Protein AF-A0A6J2KPA1-F1 (afdb_monomer_lite)

InterPro domains:
  IPR056259 Caspase-8, N-terminal domain [PF23725] (25-124)
  IPR056260 Caspase-8, second domain [PF23724] (131-192)

Secondary structure (DSSP, 8-state):
----PPPP---HHHHHHHHHHH-TTSSHHHHHHHHHHHTTSHHHHHHHHHHH-S-HHHHHHHHHHHHH-SSS---S-HHHHHHHHHTTSTTHHHHHHHHHHHTT-HHHHHHTT--HHHHHHHH--S-TTS-SSS-HHHHHHHHHHHT--HHHHHHHHHHHHTTT---TT---HHHHHHHHHHTTSS-----SS----------S-SHHHHHHHHTTSTT-HHHHHHHHHHHHHHHHHHHHHHT----------------------------------TTTTS---

Organism: Bombyx mandarina (NCBI:txid7092)

Radius of gyration: 23.28 Å; chains: 1; bounding box: 60×70×65 Å

Sequence (285 aa):
MQSSSPGPVIDLRADVNRLVLHSNLINLEVIIDIEHELRKESSDLISLMFLLYDDPDIALVKLTAYQQSSNAYHEHSLLQDWLLKAKCKLTWKHELVEGLLICKMNNLVRKMGFDLNSLKSYYQTDNCIMSIHINPVKKLLYRICEEMNATNFSKFKRSLLAYGLDFTKQDICEIILLELISKEFIKTNFSNKCLSVANTSTKKMAVRDFVKTIENLEGLQILTMELKALETEVNKHFEKASNSPEDAPISEETHKEDDKFDNAEIFEDSLNFENLTLEDFHASC

pLDDT: mean 72.67, std 23.68, range [26.55, 96.56]

Structure (mmCIF, N/CA/C/O backbone):
data_AF-A0A6J2KPA1-F1
#
_entry.id   AF-A0A6J2KPA1-F1
#
loop_
_atom_site.group_PDB
_atom_site.id
_atom_site.type_symbol
_atom_site.label_atom_id
_atom_site.label_alt_id
_atom_site.label_comp_id
_atom_site.label_asym_id
_atom_site.label_entity_id
_atom_site.label_seq_id
_atom_site.pdbx_PDB_ins_code
_atom_site.Cartn_x
_atom_site.Cartn_y
_atom_site.Cartn_z
_atom_site.occupancy
_atom_site.B_iso_or_equiv
_atom_site.auth_seq_id
_atom_site.auth_comp_id
_atom_site.auth_asym_id
_atom_site.auth_atom_id
_atom_site.pdbx_PDB_model_num
ATOM 1 N N . MET A 1 1 ? 30.605 36.179 -34.707 1.00 40.19 1 MET A N 1
ATOM 2 C CA . MET A 1 1 ? 29.480 35.652 -33.907 1.00 40.19 1 MET A CA 1
ATOM 3 C C . MET A 1 1 ? 29.348 34.178 -34.236 1.00 40.19 1 MET A C 1
ATOM 5 O O . MET A 1 1 ? 29.060 33.872 -35.382 1.00 40.19 1 MET A O 1
ATOM 9 N N . GLN A 1 2 ? 29.647 33.281 -33.296 1.00 36.97 2 GLN A N 1
ATOM 10 C CA . GLN A 1 2 ? 29.362 31.854 -33.463 1.00 36.97 2 GLN A CA 1
ATOM 11 C C . GLN A 1 2 ? 27.986 31.585 -32.858 1.00 36.97 2 GLN A C 1
ATOM 13 O O . GLN A 1 2 ? 27.742 31.936 -31.706 1.00 36.97 2 GLN A O 1
ATOM 18 N N . SER A 1 3 ? 27.080 31.023 -33.652 1.00 41.44 3 SER A N 1
ATOM 19 C CA . SER A 1 3 ? 25.761 30.598 -33.197 1.00 41.44 3 SER A CA 1
ATOM 20 C C . SER A 1 3 ? 25.897 29.282 -32.439 1.00 41.44 3 SER A C 1
ATOM 22 O O . SER A 1 3 ? 26.069 28.228 -33.052 1.00 41.44 3 SER A O 1
ATOM 24 N N . SER A 1 4 ? 25.825 29.342 -31.112 1.00 40.44 4 SER A N 1
ATOM 25 C CA . SER A 1 4 ? 25.695 28.156 -30.269 1.00 40.44 4 SER A CA 1
ATOM 26 C C . SER A 1 4 ? 24.409 27.420 -30.649 1.00 40.44 4 SER A C 1
ATOM 28 O O . SER A 1 4 ? 23.318 27.925 -30.389 1.00 40.44 4 SER A O 1
ATOM 30 N N . SER A 1 5 ? 24.519 26.244 -31.272 1.00 40.28 5 SER A N 1
ATOM 31 C CA . SER A 1 5 ? 23.359 25.363 -31.429 1.00 40.28 5 SER A CA 1
ATOM 32 C C . SER A 1 5 ? 22.857 24.980 -30.034 1.00 40.28 5 SER A C 1
ATOM 34 O O . SER A 1 5 ? 23.688 24.605 -29.198 1.00 40.28 5 SER A O 1
ATOM 36 N N . PRO A 1 6 ? 21.544 25.027 -29.752 1.00 46.25 6 PRO A N 1
ATOM 37 C CA . PRO A 1 6 ? 21.015 24.388 -28.559 1.00 46.25 6 PRO A CA 1
ATOM 38 C C . PRO A 1 6 ? 21.337 22.894 -28.661 1.00 46.25 6 PRO A C 1
ATOM 40 O O . PRO A 1 6 ? 21.083 22.276 -29.699 1.00 46.25 6 PRO A O 1
ATOM 43 N N . GLY A 1 7 ? 21.932 22.322 -27.613 1.00 45.62 7 GLY A N 1
ATOM 44 C CA . GLY A 1 7 ? 22.037 20.868 -27.498 1.00 45.62 7 GLY A CA 1
ATOM 45 C C . GLY A 1 7 ? 20.641 20.235 -27.421 1.00 45.62 7 GLY A C 1
ATOM 46 O O . GLY A 1 7 ? 19.672 20.947 -27.138 1.00 45.62 7 GLY A O 1
ATOM 47 N N . PRO A 1 8 ? 20.510 18.920 -27.666 1.00 47.22 8 PRO A N 1
ATOM 48 C CA . PRO A 1 8 ? 19.220 18.249 -27.572 1.00 47.22 8 PRO A CA 1
ATOM 49 C C . PRO A 1 8 ? 18.613 18.480 -26.184 1.00 47.22 8 PRO A C 1
ATOM 51 O O . PRO A 1 8 ? 19.240 18.190 -25.164 1.00 47.22 8 PRO A O 1
ATOM 54 N N . VAL A 1 9 ? 17.393 19.016 -26.153 1.00 47.69 9 VAL A N 1
ATOM 55 C CA . VAL A 1 9 ? 16.614 19.147 -24.920 1.00 47.69 9 VAL A CA 1
ATOM 56 C C . VAL A 1 9 ? 16.153 17.743 -24.543 1.00 47.69 9 VAL A C 1
ATOM 58 O O . VAL A 1 9 ? 15.206 17.218 -25.121 1.00 47.69 9 VAL A O 1
ATOM 61 N N . ILE A 1 10 ? 16.880 17.118 -23.619 1.00 55.94 10 ILE A N 1
ATOM 62 C CA . ILE A 1 10 ? 16.568 15.786 -23.099 1.00 55.94 10 ILE A CA 1
ATOM 63 C C . ILE A 1 10 ? 15.286 15.897 -22.267 1.00 55.94 10 ILE A C 1
ATOM 65 O O . ILE A 1 10 ? 15.306 16.433 -21.157 1.00 55.94 10 ILE A O 1
ATOM 69 N N . ASP A 1 11 ? 14.168 15.401 -22.799 1.00 74.12 11 ASP A N 1
ATOM 70 C CA . ASP A 1 11 ? 12.939 15.241 -22.023 1.00 74.12 11 ASP A CA 1
ATOM 71 C C . ASP A 1 11 ? 13.067 14.013 -21.112 1.00 74.12 11 ASP A C 1
ATOM 73 O O . ASP A 1 11 ? 12.700 12.886 -21.458 1.00 74.12 11 ASP A O 1
ATOM 77 N N . LEU A 1 12 ? 13.571 14.272 -19.905 1.00 70.25 12 LEU A N 1
ATOM 78 C CA . LEU A 1 12 ? 13.762 13.283 -18.848 1.00 70.25 12 LEU A CA 1
ATOM 79 C C . LEU A 1 12 ? 12.484 12.472 -18.546 1.00 70.25 12 LEU A C 1
ATOM 81 O O . LEU A 1 12 ? 12.584 11.318 -18.127 1.00 70.25 12 LEU A O 1
ATOM 85 N N . ARG A 1 13 ? 11.281 13.026 -18.774 1.00 70.12 13 ARG A N 1
ATOM 86 C CA . ARG A 1 13 ? 10.016 12.300 -18.566 1.00 70.12 13 ARG A CA 1
ATOM 87 C C . ARG A 1 13 ? 9.738 11.309 -19.690 1.00 70.12 13 ARG A C 1
ATOM 89 O O . ARG A 1 13 ? 9.379 10.166 -19.408 1.00 70.12 13 ARG A O 1
ATOM 96 N N . ALA A 1 14 ? 9.913 11.720 -20.945 1.00 74.62 14 ALA A N 1
ATOM 97 C CA . ALA A 1 14 ? 9.785 10.820 -22.093 1.00 74.62 14 ALA A CA 1
ATOM 98 C C . ALA A 1 14 ? 10.805 9.670 -22.027 1.00 74.62 14 ALA A C 1
ATOM 100 O O . ALA A 1 14 ? 10.481 8.529 -22.368 1.00 74.62 14 ALA A O 1
ATOM 101 N N . ASP A 1 15 ? 12.013 9.945 -21.534 1.00 80.06 15 ASP A N 1
ATOM 102 C CA . ASP A 1 15 ? 13.075 8.946 -21.423 1.00 80.06 15 ASP A CA 1
ATOM 103 C C . ASP A 1 15 ? 12.856 7.964 -20.267 1.00 80.06 15 ASP A C 1
ATOM 105 O O . ASP A 1 15 ? 12.993 6.760 -20.485 1.00 80.06 15 ASP A O 1
ATOM 109 N N . VAL A 1 16 ? 12.407 8.412 -19.084 1.00 81.31 16 VAL A N 1
ATOM 110 C CA . VAL A 1 16 ? 12.009 7.487 -18.002 1.00 81.31 16 VAL A CA 1
ATOM 111 C C . VAL A 1 16 ? 10.811 6.621 -18.413 1.00 81.31 16 VAL A C 1
ATOM 113 O O . VAL A 1 16 ? 10.813 5.423 -18.128 1.00 81.31 16 VAL A O 1
ATOM 116 N N . ASN A 1 17 ? 9.828 7.168 -19.138 1.00 81.62 17 ASN A N 1
ATOM 117 C CA . ASN A 1 17 ? 8.713 6.374 -19.669 1.00 81.62 17 ASN A CA 1
ATOM 118 C C . ASN A 1 17 ? 9.176 5.296 -20.648 1.00 81.62 17 ASN A C 1
ATOM 120 O O . ASN A 1 17 ? 8.832 4.123 -20.490 1.00 81.62 17 ASN A O 1
ATOM 124 N N . ARG A 1 18 ? 10.001 5.663 -21.636 1.00 81.44 18 ARG A N 1
ATOM 125 C CA . ARG A 1 18 ? 10.541 4.686 -22.589 1.00 81.44 18 ARG A CA 1
ATOM 126 C C . ARG A 1 18 ? 11.381 3.626 -21.887 1.00 81.44 18 ARG A C 1
ATOM 128 O O . ARG A 1 18 ? 11.197 2.448 -22.191 1.00 81.44 18 ARG A O 1
ATOM 135 N N . LEU A 1 19 ? 12.222 4.037 -20.935 1.00 85.62 19 LEU A N 1
ATOM 136 C CA . LEU A 1 19 ? 13.047 3.149 -20.124 1.00 85.62 19 LEU A CA 1
ATOM 137 C C . LEU A 1 19 ? 12.189 2.149 -19.348 1.00 85.62 19 LEU A C 1
ATOM 139 O O . LEU A 1 19 ? 12.428 0.958 -19.466 1.00 85.62 19 LEU A O 1
ATOM 143 N N . VAL A 1 20 ? 11.188 2.583 -18.579 1.00 85.31 20 VAL A N 1
ATOM 144 C CA . VAL A 1 20 ? 10.417 1.672 -17.714 1.00 85.31 20 VAL A CA 1
ATOM 145 C C . VAL A 1 20 ? 9.490 0.756 -18.521 1.00 85.31 20 VAL A C 1
ATOM 147 O O . VAL A 1 20 ? 9.469 -0.444 -18.248 1.00 85.31 20 VAL A O 1
ATOM 150 N N . LEU A 1 21 ? 8.789 1.258 -19.545 1.00 81.00 21 LEU A N 1
ATOM 151 C CA . LEU A 1 21 ? 7.890 0.440 -20.378 1.00 81.00 21 LEU A CA 1
ATOM 152 C C . LEU A 1 21 ? 8.646 -0.649 -21.154 1.00 81.00 21 LEU A C 1
ATOM 154 O O . LEU A 1 21 ? 8.314 -1.835 -21.057 1.00 81.00 21 LEU A O 1
ATOM 158 N N . HIS A 1 22 ? 9.694 -0.264 -21.885 1.00 78.00 22 HIS A N 1
ATOM 159 C CA . HIS A 1 22 ? 10.408 -1.148 -22.818 1.00 78.00 22 HIS A CA 1
ATOM 160 C C . HIS A 1 22 ? 11.618 -1.851 -22.186 1.00 78.00 22 HIS A C 1
ATOM 162 O O . HIS A 1 22 ? 12.329 -2.593 -22.858 1.00 78.00 22 HIS A O 1
ATOM 168 N N . SER A 1 23 ? 11.862 -1.647 -20.889 1.00 77.69 23 SER A N 1
ATOM 169 C CA . SER A 1 23 ? 12.934 -2.327 -20.164 1.00 77.69 23 SER A CA 1
ATOM 170 C C . SER A 1 23 ? 12.692 -3.835 -20.074 1.00 77.69 23 SER A C 1
ATOM 172 O O . SER A 1 23 ? 11.664 -4.290 -19.563 1.00 77.69 23 SER A O 1
ATOM 174 N N . ASN A 1 24 ? 13.701 -4.601 -20.492 1.00 81.25 24 ASN A N 1
ATOM 175 C CA . ASN A 1 24 ? 13.831 -6.036 -20.225 1.00 81.25 24 ASN A CA 1
ATOM 176 C C . ASN A 1 24 ? 14.389 -6.330 -18.813 1.00 81.25 24 ASN A C 1
ATOM 178 O O . ASN A 1 24 ? 14.514 -7.493 -18.437 1.00 81.25 24 ASN A O 1
ATOM 182 N N . LEU A 1 25 ? 14.709 -5.289 -18.029 1.00 84.69 25 LEU A N 1
ATOM 183 C CA . LEU A 1 25 ? 15.216 -5.382 -16.651 1.00 84.69 25 LEU A CA 1
ATOM 184 C C . LEU A 1 25 ? 14.122 -5.781 -15.646 1.00 84.69 25 LEU A C 1
ATOM 186 O O . LEU A 1 25 ? 14.440 -6.132 -14.518 1.00 84.69 25 LEU A O 1
ATOM 190 N N . ILE A 1 26 ? 12.840 -5.707 -16.029 1.00 89.19 26 ILE A N 1
ATOM 191 C CA . ILE A 1 26 ? 11.715 -6.190 -15.217 1.00 89.19 26 ILE A CA 1
ATOM 192 C C . ILE A 1 26 ? 11.079 -7.379 -15.940 1.00 89.19 26 ILE A C 1
ATOM 194 O O . ILE A 1 26 ? 10.284 -7.212 -16.869 1.00 89.19 26 ILE A O 1
ATOM 198 N N . ASN A 1 27 ? 11.449 -8.579 -15.503 1.00 89.12 27 ASN A N 1
ATOM 199 C CA . ASN A 1 27 ? 10.965 -9.865 -16.002 1.00 89.12 27 ASN A CA 1
ATOM 200 C C . ASN A 1 27 ? 10.511 -10.754 -14.818 1.00 89.12 27 ASN A C 1
ATOM 202 O O . ASN A 1 27 ? 10.544 -10.315 -13.671 1.00 89.12 27 ASN A O 1
ATOM 206 N N . LEU A 1 28 ? 10.055 -11.986 -15.078 1.00 89.88 28 LEU A N 1
ATOM 207 C CA . LEU A 1 28 ? 9.529 -12.866 -14.022 1.00 89.88 28 LEU A CA 1
ATOM 208 C C . LEU A 1 28 ? 10.588 -13.276 -12.979 1.00 89.88 28 LEU A C 1
ATOM 210 O O . LEU A 1 28 ? 10.268 -13.330 -11.798 1.00 89.88 28 LEU A O 1
ATOM 214 N N . GLU A 1 29 ? 11.831 -13.520 -13.395 1.00 91.38 29 GLU A N 1
ATOM 215 C CA . GLU A 1 29 ? 12.947 -13.878 -12.505 1.00 91.38 29 GLU A CA 1
ATOM 216 C C . GLU A 1 29 ? 13.231 -12.742 -11.512 1.00 91.38 29 GLU A C 1
ATOM 218 O O . GLU A 1 29 ? 13.210 -12.947 -10.302 1.00 91.38 29 GLU A O 1
ATOM 223 N N . VAL A 1 30 ? 13.319 -11.505 -12.009 1.00 93.06 30 VAL A N 1
ATOM 224 C CA . VAL A 1 30 ? 13.488 -10.301 -11.176 1.00 93.06 30 VAL A CA 1
ATOM 225 C C . VAL A 1 30 ? 12.323 -10.101 -10.197 1.00 93.06 30 VAL A C 1
ATOM 227 O O . VAL A 1 30 ? 12.523 -9.625 -9.082 1.00 93.06 30 VAL A O 1
ATOM 230 N N . ILE A 1 31 ? 11.100 -10.477 -10.579 1.00 93.94 31 ILE A N 1
ATOM 231 C CA . ILE A 1 31 ? 9.922 -10.416 -9.700 1.00 93.94 31 ILE A CA 1
ATOM 232 C C . ILE A 1 31 ? 10.007 -11.457 -8.573 1.00 93.94 31 ILE A C 1
ATOM 234 O O . ILE A 1 31 ? 9.688 -11.138 -7.426 1.00 93.94 31 ILE A O 1
ATOM 238 N N . ILE A 1 32 ? 10.466 -12.672 -8.880 1.00 92.19 32 ILE A N 1
ATOM 239 C CA . ILE A 1 32 ? 10.714 -13.729 -7.890 1.00 92.19 32 ILE A CA 1
ATOM 240 C C . ILE A 1 32 ? 11.806 -13.286 -6.905 1.00 92.19 32 ILE A C 1
ATOM 242 O O . ILE A 1 32 ? 11.610 -13.393 -5.693 1.00 92.19 32 ILE A O 1
ATOM 246 N N . ASP A 1 33 ? 12.904 -12.715 -7.405 1.00 92.56 33 ASP A N 1
ATOM 247 C CA . ASP A 1 33 ? 14.007 -12.198 -6.585 1.00 92.56 33 ASP A CA 1
ATOM 248 C C . ASP A 1 33 ? 13.568 -11.051 -5.666 1.00 92.56 33 ASP A C 1
ATOM 250 O O . ASP A 1 33 ? 13.907 -11.042 -4.479 1.00 92.56 33 ASP A O 1
ATOM 254 N N . ILE A 1 34 ? 12.780 -10.098 -6.183 1.00 94.50 34 ILE A N 1
ATOM 255 C CA . ILE A 1 34 ? 12.176 -9.024 -5.379 1.00 94.50 34 ILE A CA 1
ATOM 256 C C . ILE A 1 34 ? 11.355 -9.628 -4.242 1.00 94.50 34 ILE A C 1
ATOM 258 O O . ILE A 1 34 ? 11.558 -9.262 -3.087 1.00 94.50 34 ILE A O 1
ATOM 262 N N . GLU A 1 35 ? 10.452 -10.566 -4.531 1.00 93.06 35 GLU A N 1
ATOM 263 C CA . GLU A 1 35 ? 9.613 -11.153 -3.488 1.00 93.06 35 GLU A CA 1
ATOM 264 C C . GLU A 1 35 ? 10.436 -11.950 -2.465 1.00 93.06 35 GLU A C 1
ATOM 266 O O . GLU A 1 35 ? 10.189 -11.841 -1.264 1.00 93.06 35 GLU A O 1
ATOM 271 N N . HIS A 1 36 ? 11.443 -12.708 -2.905 1.00 91.44 36 HIS A N 1
ATOM 272 C CA . HIS A 1 36 ? 12.329 -13.457 -2.015 1.00 91.44 36 HIS A CA 1
ATOM 273 C C . HIS A 1 36 ? 13.113 -12.540 -1.061 1.00 91.44 36 HIS A C 1
ATOM 275 O O . HIS A 1 36 ? 13.243 -12.847 0.126 1.00 91.44 36 HIS A O 1
ATOM 281 N N . GLU A 1 37 ? 13.613 -11.404 -1.550 1.00 92.00 37 GLU A N 1
ATOM 282 C CA . GLU A 1 37 ? 14.269 -10.395 -0.712 1.00 92.00 37 GLU A CA 1
ATOM 283 C C . GLU A 1 37 ? 13.281 -9.761 0.279 1.00 92.00 37 GLU A C 1
ATOM 285 O O . GLU A 1 37 ? 13.586 -9.672 1.468 1.00 92.00 37 GLU A O 1
ATOM 290 N N . LEU A 1 38 ? 12.078 -9.390 -0.175 1.00 91.75 38 LEU A N 1
ATOM 291 C CA . LEU A 1 38 ? 11.053 -8.756 0.665 1.00 91.75 38 LEU A CA 1
ATOM 292 C C . LEU A 1 38 ? 10.447 -9.698 1.716 1.00 91.75 38 LEU A C 1
ATOM 294 O O . LEU A 1 38 ? 10.033 -9.246 2.777 1.00 91.75 38 LEU A O 1
ATOM 298 N N . ARG A 1 39 ? 10.441 -11.017 1.492 1.00 88.62 39 ARG A N 1
ATOM 299 C CA . ARG A 1 39 ? 9.980 -12.004 2.491 1.00 88.62 39 ARG A CA 1
ATOM 300 C C . ARG A 1 39 ? 10.831 -12.040 3.766 1.00 88.62 39 ARG A C 1
ATOM 302 O O . ARG A 1 39 ? 10.371 -12.594 4.762 1.00 88.62 39 ARG A O 1
ATOM 309 N N . LYS A 1 40 ? 12.036 -11.459 3.756 1.00 85.06 40 LYS A N 1
ATOM 310 C CA . LYS A 1 40 ? 12.904 -11.325 4.942 1.00 85.06 40 LYS A CA 1
ATOM 311 C C . LYS A 1 40 ? 12.353 -10.310 5.948 1.00 85.06 40 LYS A C 1
ATOM 313 O O . LYS A 1 40 ? 12.536 -10.492 7.148 1.00 85.06 40 LYS A O 1
ATOM 318 N N . GLU A 1 41 ? 11.655 -9.286 5.461 1.00 81.38 41 GLU A N 1
ATOM 319 C CA . GLU A 1 41 ? 11.045 -8.214 6.251 1.00 81.38 41 GLU A CA 1
ATOM 320 C C . GLU A 1 41 ? 9.565 -8.116 5.852 1.00 81.38 41 GLU A C 1
ATOM 322 O O . GLU A 1 41 ? 9.179 -7.362 4.965 1.00 81.38 41 GLU A O 1
ATOM 327 N N . SER A 1 42 ? 8.717 -8.942 6.477 1.00 84.06 42 SER A N 1
ATOM 328 C CA . SER A 1 42 ? 7.328 -9.166 6.034 1.00 84.06 42 SER A CA 1
ATOM 329 C C . SER A 1 42 ? 6.465 -7.899 5.948 1.00 84.06 42 SER A C 1
ATOM 331 O O . SER A 1 42 ? 5.528 -7.867 5.149 1.00 84.06 42 SER A O 1
ATOM 333 N N . SER A 1 43 ? 6.792 -6.855 6.717 1.00 90.31 43 SER A N 1
ATOM 334 C CA . SER A 1 43 ? 6.192 -5.520 6.620 1.00 90.31 43 SER A CA 1
ATOM 335 C C . SER A 1 43 ? 6.346 -4.912 5.229 1.00 90.31 43 SER A C 1
ATOM 337 O O . SER A 1 43 ? 5.369 -4.425 4.670 1.00 90.31 43 SER A O 1
ATOM 339 N N . ASP A 1 44 ? 7.537 -4.993 4.640 1.00 93.31 44 ASP A N 1
ATOM 340 C CA . ASP A 1 44 ? 7.846 -4.371 3.355 1.00 93.31 44 ASP A CA 1
ATOM 341 C C . ASP A 1 44 ? 7.030 -5.014 2.229 1.00 93.31 44 ASP A C 1
ATOM 343 O O . ASP A 1 44 ? 6.422 -4.315 1.412 1.00 93.31 44 ASP A O 1
ATOM 347 N N . LEU A 1 45 ? 6.940 -6.350 2.215 1.00 94.19 45 LEU A N 1
ATOM 348 C CA . LEU A 1 45 ? 6.092 -7.056 1.255 1.00 94.19 45 LEU A CA 1
ATOM 349 C C . LEU A 1 45 ? 4.616 -6.671 1.426 1.00 94.19 45 LEU A C 1
ATOM 351 O O . LEU A 1 45 ? 3.936 -6.428 0.431 1.00 94.19 45 LEU A O 1
ATOM 355 N N . ILE A 1 46 ? 4.118 -6.569 2.662 1.00 94.88 46 ILE A N 1
ATOM 356 C CA . ILE A 1 46 ? 2.726 -6.177 2.921 1.00 94.88 46 ILE A CA 1
ATOM 357 C C . ILE A 1 46 ? 2.457 -4.744 2.440 1.00 94.88 46 ILE A C 1
ATOM 359 O O . ILE A 1 46 ? 1.468 -4.529 1.738 1.00 94.88 46 ILE A O 1
ATOM 363 N N . SER A 1 47 ? 3.349 -3.797 2.726 1.00 95.88 47 SER A N 1
ATOM 364 C CA . SER A 1 47 ? 3.259 -2.403 2.270 1.00 95.88 47 SER A CA 1
ATOM 365 C C . SER A 1 47 ? 3.287 -2.277 0.747 1.00 95.88 47 SER A C 1
ATOM 367 O O . SER A 1 47 ? 2.487 -1.538 0.168 1.00 95.88 47 SER A O 1
ATOM 369 N N . LEU A 1 48 ? 4.135 -3.051 0.064 1.00 96.56 48 LEU A N 1
ATOM 370 C CA . LEU A 1 48 ? 4.149 -3.079 -1.398 1.00 96.56 48 LEU A CA 1
ATOM 371 C C . LEU A 1 48 ? 2.832 -3.645 -1.955 1.00 96.56 48 LEU A C 1
ATOM 373 O O . LEU A 1 48 ? 2.252 -3.078 -2.879 1.00 96.56 48 LEU A O 1
ATOM 377 N N . MET A 1 49 ? 2.321 -4.738 -1.385 1.00 95.88 49 MET A N 1
ATOM 378 C CA . MET A 1 49 ? 1.076 -5.370 -1.842 1.00 95.88 49 MET A CA 1
ATOM 379 C C . MET A 1 49 ? -0.163 -4.512 -1.563 1.00 95.88 49 MET A C 1
ATOM 381 O O . MET A 1 49 ? -1.060 -4.466 -2.405 1.00 95.88 49 MET A O 1
ATOM 385 N N . PHE A 1 50 ? -0.181 -3.783 -0.444 1.00 96.06 50 PHE A N 1
ATOM 386 C CA . PHE A 1 50 ? -1.186 -2.770 -0.112 1.00 96.06 50 PHE A CA 1
ATOM 387 C C . PHE A 1 50 ? -1.316 -1.701 -1.209 1.00 96.06 50 PHE A C 1
ATOM 389 O O . PHE A 1 50 ? -2.426 -1.311 -1.578 1.00 96.06 50 PHE A O 1
ATOM 396 N N . LEU A 1 51 ? -0.183 -1.244 -1.752 1.00 94.50 51 LEU A N 1
ATOM 397 C CA . LEU A 1 51 ? -0.146 -0.251 -2.825 1.00 94.50 51 LEU A CA 1
ATOM 398 C C . LEU A 1 51 ? -0.509 -0.838 -4.198 1.00 94.50 51 LEU A C 1
ATOM 400 O O . LEU A 1 51 ? -1.194 -0.168 -4.973 1.00 94.50 51 LEU A O 1
ATOM 404 N N . LEU A 1 52 ? -0.030 -2.050 -4.503 1.00 94.50 52 LEU A N 1
ATOM 405 C CA . LEU A 1 52 ? -0.056 -2.630 -5.851 1.00 94.50 52 LEU A CA 1
ATOM 406 C C . LEU A 1 52 ? -1.343 -3.382 -6.220 1.00 94.50 52 LEU A C 1
ATOM 408 O O . LEU A 1 52 ? -1.754 -3.326 -7.379 1.00 94.50 52 LEU A O 1
ATOM 412 N N . TYR A 1 53 ? -1.987 -4.098 -5.294 1.00 92.62 53 TYR A N 1
ATOM 413 C CA . TYR A 1 53 ? -3.249 -4.780 -5.607 1.00 92.62 53 TYR A CA 1
ATOM 414 C C . TYR A 1 53 ? -4.362 -3.751 -5.811 1.00 92.62 53 TYR A C 1
ATOM 416 O O . TYR A 1 53 ? -4.676 -3.013 -4.881 1.00 92.62 53 TYR A O 1
ATOM 424 N N . ASP A 1 54 ? -4.995 -3.709 -6.988 1.00 86.62 54 ASP A N 1
ATOM 425 C CA . ASP A 1 54 ? -6.138 -2.820 -7.251 1.00 86.62 54 ASP A CA 1
ATOM 426 C C . ASP A 1 54 ? -7.326 -3.143 -6.335 1.00 86.62 54 ASP A C 1
ATOM 428 O O . ASP A 1 54 ? -7.823 -2.267 -5.621 1.00 86.62 54 ASP A O 1
ATOM 432 N N . ASP A 1 55 ? -7.716 -4.417 -6.339 1.00 87.88 55 ASP A N 1
ATOM 433 C CA . ASP A 1 55 ? -8.835 -4.994 -5.599 1.00 87.88 55 ASP A CA 1
ATOM 434 C C . ASP A 1 55 ? -8.482 -5.151 -4.101 1.00 87.88 55 ASP A C 1
ATOM 436 O O . ASP A 1 55 ? -7.561 -5.912 -3.768 1.00 87.88 55 ASP A O 1
ATOM 440 N N . PRO A 1 56 ? -9.176 -4.432 -3.194 1.00 89.19 56 PRO A N 1
ATOM 441 C CA . PRO A 1 56 ? -8.878 -4.443 -1.766 1.00 89.19 56 PRO A CA 1
ATOM 442 C C . PRO A 1 56 ? -9.298 -5.748 -1.080 1.00 89.19 56 PRO A C 1
ATOM 444 O O . PRO A 1 56 ? -8.608 -6.176 -0.158 1.00 89.19 56 PRO A O 1
ATOM 447 N N . ASP A 1 57 ? -10.360 -6.413 -1.541 1.00 89.00 57 ASP A N 1
ATOM 448 C CA . ASP A 1 57 ? -10.849 -7.666 -0.958 1.00 89.00 57 ASP A CA 1
ATOM 449 C C . ASP A 1 57 ? -9.879 -8.810 -1.250 1.00 89.00 57 ASP A C 1
ATOM 451 O O . ASP A 1 57 ? -9.497 -9.574 -0.359 1.00 89.00 57 ASP A O 1
ATOM 455 N N . ILE A 1 58 ? -9.394 -8.884 -2.491 1.00 90.44 58 ILE A N 1
ATOM 456 C CA . ILE A 1 58 ? -8.377 -9.858 -2.895 1.00 90.44 58 ILE A CA 1
ATOM 457 C C . ILE A 1 58 ? -7.055 -9.594 -2.165 1.00 90.44 58 ILE A C 1
ATOM 459 O O . ILE A 1 58 ? -6.408 -10.548 -1.723 1.00 90.44 58 ILE A O 1
ATOM 463 N N . ALA A 1 59 ? -6.657 -8.327 -2.008 1.00 92.62 59 ALA A N 1
ATOM 464 C CA . ALA A 1 59 ? -5.477 -7.961 -1.225 1.00 92.62 59 ALA A CA 1
ATOM 465 C C . ALA A 1 59 ? -5.622 -8.397 0.241 1.00 92.62 59 ALA A C 1
ATOM 467 O O . ALA A 1 59 ? -4.731 -9.053 0.783 1.00 92.62 59 ALA A O 1
ATOM 468 N N . LEU A 1 60 ? -6.762 -8.086 0.865 1.00 92.56 60 LEU A N 1
ATOM 469 C CA . LEU A 1 60 ? -7.056 -8.400 2.259 1.00 92.56 60 LEU A CA 1
ATOM 470 C C . LEU A 1 60 ? -7.014 -9.907 2.522 1.00 92.56 60 LEU A C 1
ATOM 472 O O . LEU A 1 60 ? -6.342 -10.336 3.461 1.00 92.56 60 LEU A O 1
ATOM 476 N N . VAL A 1 61 ? -7.669 -10.718 1.682 1.00 91.56 61 VAL A N 1
ATOM 477 C CA . VAL A 1 61 ? -7.666 -12.187 1.810 1.00 91.56 61 VAL A CA 1
ATOM 478 C C . VAL A 1 61 ? -6.240 -12.733 1.741 1.00 91.56 61 VAL A C 1
ATOM 480 O O . VAL A 1 61 ? -5.832 -13.518 2.599 1.00 91.56 61 VAL A O 1
ATOM 483 N N . LYS A 1 62 ? -5.454 -12.288 0.756 1.00 91.62 62 LYS A N 1
ATOM 484 C CA . LYS A 1 62 ? -4.087 -12.779 0.544 1.00 91.62 62 LYS A CA 1
ATOM 485 C C . LYS A 1 62 ? -3.117 -12.367 1.640 1.00 91.62 62 LYS A C 1
ATOM 487 O O . LYS A 1 62 ? -2.332 -13.195 2.096 1.00 91.62 62 LYS A O 1
ATOM 492 N N . LEU A 1 63 ? -3.172 -11.113 2.081 1.00 92.06 63 LEU A N 1
ATOM 493 C CA . LEU A 1 63 ? -2.280 -10.602 3.121 1.00 92.06 63 LEU A CA 1
ATOM 494 C C . LEU A 1 63 ? -2.644 -11.158 4.501 1.00 92.06 63 LEU A C 1
ATOM 496 O O . LEU A 1 63 ? -1.749 -11.506 5.268 1.00 92.06 63 LEU A O 1
ATOM 500 N N . THR A 1 64 ? -3.935 -11.365 4.775 1.00 89.88 64 THR A N 1
ATOM 501 C CA . THR A 1 64 ? -4.394 -12.072 5.981 1.00 89.88 64 THR A CA 1
ATOM 502 C C . THR A 1 64 ? -3.922 -13.531 5.985 1.00 89.88 64 THR A C 1
ATOM 504 O O . THR A 1 64 ? -3.396 -13.998 6.995 1.00 89.88 64 THR A O 1
ATOM 507 N N . ALA A 1 65 ? -4.037 -14.249 4.861 1.00 88.88 65 ALA A N 1
ATOM 508 C CA . ALA A 1 65 ? -3.515 -15.613 4.743 1.00 88.88 65 ALA A CA 1
ATOM 509 C C . ALA A 1 65 ? -1.985 -15.659 4.914 1.00 88.88 65 ALA A C 1
ATOM 511 O O . ALA A 1 65 ? -1.471 -16.503 5.649 1.00 88.88 65 ALA A O 1
ATOM 512 N N . TYR A 1 66 ? -1.262 -14.709 4.310 1.00 88.25 66 TYR A N 1
ATOM 513 C CA . TYR A 1 66 ? 0.188 -14.574 4.457 1.00 88.25 66 TYR A CA 1
ATOM 514 C C . TYR A 1 66 ? 0.602 -14.384 5.926 1.00 88.25 66 TYR A C 1
ATOM 516 O O . TYR A 1 66 ? 1.433 -15.154 6.409 1.00 88.25 66 TYR A O 1
ATOM 524 N N . GLN A 1 67 ? -0.036 -13.463 6.664 1.00 86.00 67 GLN A N 1
ATOM 525 C CA . GLN A 1 67 ? 0.189 -13.282 8.108 1.00 86.00 67 GLN A CA 1
ATOM 526 C C . GLN A 1 67 ? -0.043 -14.567 8.917 1.00 86.00 67 GLN A C 1
ATOM 528 O O . GLN A 1 67 ? 0.708 -14.863 9.845 1.00 86.00 67 GLN A O 1
ATOM 533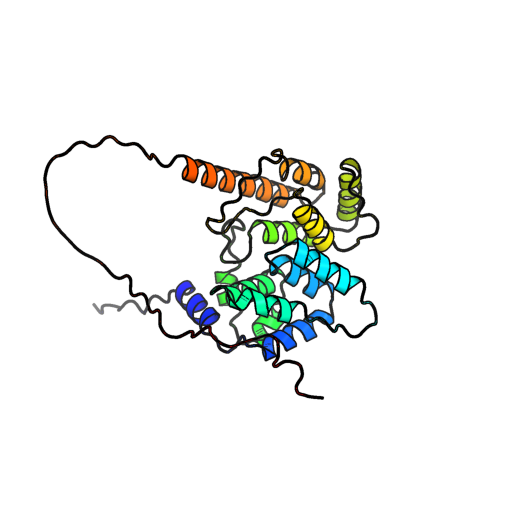 N N . GLN A 1 68 ? -1.103 -15.316 8.601 1.00 81.31 68 GLN A N 1
ATOM 534 C CA . GLN A 1 68 ? -1.482 -16.523 9.343 1.00 81.31 68 GLN A CA 1
ATOM 535 C C . GLN A 1 68 ? -0.578 -17.724 9.021 1.00 81.31 68 GLN A C 1
ATOM 537 O O . GLN A 1 68 ? -0.407 -18.608 9.864 1.00 81.31 68 GLN A O 1
ATOM 542 N N . SER A 1 69 ? 0.054 -17.745 7.842 1.00 72.44 69 SER A N 1
ATOM 543 C CA . SER A 1 69 ? 0.993 -18.785 7.394 1.00 72.44 69 SER A CA 1
ATOM 544 C C . SER A 1 69 ? 2.373 -18.708 8.077 1.00 72.44 69 SER A C 1
ATOM 546 O O . SER A 1 69 ? 3.410 -18.656 7.428 1.00 72.44 69 SER A O 1
ATOM 548 N N . SER A 1 70 ? 2.405 -18.732 9.413 1.00 54.91 70 SER A N 1
ATOM 549 C CA . SER A 1 70 ? 3.620 -18.503 10.217 1.00 54.91 70 SER A CA 1
ATOM 550 C C . SER A 1 70 ? 4.756 -19.526 10.027 1.00 54.91 70 SER A C 1
ATOM 552 O O . SER A 1 70 ? 5.867 -19.229 10.455 1.00 54.91 70 SER A O 1
ATOM 554 N N . ASN A 1 71 ? 4.500 -20.728 9.492 1.00 49.16 71 ASN A N 1
ATOM 555 C CA . ASN A 1 71 ? 5.501 -21.813 9.398 1.00 49.16 71 ASN A CA 1
ATOM 556 C C . ASN A 1 71 ? 5.281 -22.823 8.248 1.00 49.16 71 ASN A C 1
ATOM 558 O O . ASN A 1 71 ? 6.038 -23.785 8.132 1.00 49.16 71 ASN A O 1
ATOM 562 N N . ALA A 1 72 ? 4.251 -22.654 7.417 1.00 45.69 72 ALA A N 1
ATOM 563 C CA . ALA A 1 72 ? 4.080 -23.479 6.221 1.00 45.69 72 ALA A CA 1
ATOM 564 C C . ALA A 1 72 ? 4.801 -22.807 5.048 1.00 45.69 72 ALA A C 1
ATOM 566 O O . ALA A 1 72 ? 4.843 -21.578 4.991 1.00 45.69 72 ALA A O 1
ATOM 567 N N . TYR A 1 73 ? 5.342 -23.604 4.118 1.00 47.59 73 TYR A N 1
ATOM 568 C CA . TYR A 1 73 ? 5.849 -23.106 2.836 1.00 47.59 73 TYR A CA 1
ATOM 569 C C . TYR A 1 73 ? 4.855 -22.087 2.267 1.00 47.59 73 TYR A C 1
ATOM 571 O O . TYR A 1 73 ? 3.672 -22.398 2.137 1.00 47.59 73 TYR A O 1
ATOM 579 N N . HIS A 1 74 ? 5.317 -20.873 1.956 1.00 57.62 74 HIS A N 1
ATOM 580 C CA . HIS A 1 74 ? 4.465 -19.858 1.344 1.00 57.62 74 HIS A CA 1
ATOM 581 C C . HIS A 1 74 ? 4.204 -20.232 -0.121 1.00 57.62 74 HIS A C 1
ATOM 583 O O . HIS A 1 74 ? 4.802 -19.679 -1.039 1.00 57.62 74 HIS A O 1
ATOM 589 N N . GLU A 1 75 ? 3.302 -21.189 -0.311 1.00 55.94 75 GLU A N 1
ATOM 590 C CA . GLU A 1 75 ? 2.894 -21.781 -1.588 1.00 55.94 75 GLU A CA 1
ATOM 591 C C . GLU A 1 75 ? 2.252 -20.750 -2.537 1.00 55.94 75 GLU A C 1
ATOM 593 O O . GLU A 1 75 ? 2.112 -20.981 -3.734 1.00 55.94 75 GLU A O 1
ATOM 598 N N . HIS A 1 76 ? 1.889 -19.580 -2.005 1.00 65.25 76 HIS A N 1
ATOM 599 C CA . HIS A 1 76 ? 1.337 -18.454 -2.747 1.00 65.25 76 HIS A CA 1
ATOM 600 C C . HIS A 1 76 ? 2.341 -17.299 -2.800 1.00 65.25 76 HIS A C 1
ATOM 602 O O . HIS A 1 76 ? 2.750 -16.737 -1.773 1.00 65.25 76 HIS A O 1
ATOM 608 N N . SER A 1 77 ? 2.724 -16.936 -4.023 1.00 85.12 77 SER A N 1
ATOM 609 C CA . SER A 1 77 ? 3.628 -15.830 -4.316 1.00 85.12 77 SER A CA 1
ATOM 610 C C . SER A 1 77 ? 2.817 -14.564 -4.581 1.00 85.12 77 SER A C 1
ATOM 612 O O . SER A 1 77 ? 2.227 -14.388 -5.643 1.00 85.12 77 SER A O 1
ATOM 614 N N . LEU A 1 78 ? 2.757 -13.687 -3.577 1.00 91.44 78 LEU A N 1
ATOM 615 C CA . LEU A 1 78 ? 1.893 -12.504 -3.570 1.00 91.44 78 LEU A CA 1
ATOM 616 C C . LEU A 1 78 ? 2.131 -11.571 -4.768 1.00 91.44 78 LEU A C 1
ATOM 618 O O . LEU A 1 78 ? 1.161 -11.070 -5.347 1.00 91.44 78 LEU A O 1
ATOM 622 N N . LEU A 1 79 ? 3.398 -11.360 -5.136 1.00 93.31 79 LEU A N 1
ATOM 623 C CA . LEU A 1 79 ? 3.844 -10.468 -6.202 1.00 93.31 79 LEU A CA 1
ATOM 624 C C . LEU A 1 79 ? 3.802 -11.151 -7.580 1.00 93.31 79 LEU A C 1
ATOM 626 O O . LEU A 1 79 ? 3.454 -10.486 -8.555 1.00 93.31 79 LEU A O 1
ATOM 630 N N . GLN A 1 80 ? 4.068 -12.462 -7.686 1.00 91.62 80 GLN A N 1
ATOM 631 C CA . GLN A 1 80 ? 3.824 -13.193 -8.943 1.00 91.62 80 GLN A CA 1
ATOM 632 C C . GLN A 1 80 ? 2.326 -13.251 -9.266 1.00 91.62 80 GLN A C 1
ATOM 634 O O . GLN A 1 80 ? 1.927 -12.953 -10.391 1.00 91.62 80 GLN A O 1
ATOM 639 N N . ASP A 1 81 ? 1.479 -13.550 -8.281 1.00 90.88 81 ASP A N 1
ATOM 640 C CA . ASP A 1 81 ? 0.028 -13.557 -8.466 1.00 90.88 81 ASP A CA 1
ATOM 641 C C . ASP A 1 81 ? -0.518 -12.171 -8.840 1.00 90.88 81 ASP A C 1
ATOM 643 O O . ASP A 1 81 ? -1.475 -12.057 -9.611 1.00 90.88 81 ASP A O 1
ATOM 647 N N . TRP A 1 82 ? 0.065 -11.111 -8.267 1.00 93.75 82 TRP A N 1
ATOM 648 C CA . TRP A 1 82 ? -0.233 -9.737 -8.660 1.00 93.75 82 TRP A CA 1
ATOM 649 C C . TRP A 1 82 ? 0.165 -9.505 -10.119 1.00 93.75 82 TRP A C 1
ATOM 651 O O . TRP A 1 82 ? -0.662 -9.052 -10.908 1.00 93.75 82 TRP A O 1
ATOM 661 N N . LEU A 1 83 ? 1.390 -9.885 -10.500 1.00 93.00 83 LEU A N 1
ATOM 662 C CA . LEU A 1 83 ? 1.917 -9.732 -11.856 1.00 93.00 83 LEU A CA 1
ATOM 663 C C . LEU A 1 83 ? 1.030 -10.421 -12.903 1.00 93.00 83 LEU A C 1
ATOM 665 O O . LEU A 1 83 ? 0.815 -9.851 -13.972 1.00 93.00 83 LEU A O 1
ATOM 669 N N . LEU A 1 84 ? 0.495 -11.612 -12.612 1.00 90.25 84 LEU A N 1
ATOM 670 C CA . LEU A 1 84 ? -0.421 -12.322 -13.516 1.00 90.25 84 LEU A CA 1
ATOM 671 C C . LEU A 1 84 ? -1.658 -11.483 -13.875 1.00 90.25 84 LEU A C 1
ATOM 673 O O . LEU A 1 84 ? -2.103 -11.527 -15.018 1.00 90.25 84 LEU A O 1
ATOM 677 N N . LYS A 1 85 ? -2.177 -10.687 -12.933 1.00 88.75 85 LYS A N 1
ATOM 678 C CA . LYS A 1 85 ? -3.303 -9.766 -13.164 1.00 88.75 85 LYS A CA 1
ATOM 679 C C . LYS A 1 85 ? -2.847 -8.431 -13.749 1.00 88.75 85 LYS A C 1
ATOM 681 O O . LYS A 1 85 ? -3.479 -7.898 -14.657 1.00 88.75 85 LYS A O 1
ATOM 686 N N . ALA A 1 86 ? -1.741 -7.894 -13.240 1.00 88.75 86 ALA A N 1
ATOM 687 C CA . ALA A 1 86 ? -1.235 -6.580 -13.607 1.00 88.75 86 ALA A CA 1
ATOM 688 C C . ALA A 1 86 ? -0.717 -6.533 -15.054 1.00 88.75 86 ALA A C 1
ATOM 690 O O . ALA A 1 86 ? -0.841 -5.495 -15.697 1.00 88.75 86 ALA A O 1
ATOM 691 N N . LYS A 1 87 ? -0.227 -7.653 -15.610 1.00 86.94 87 LYS A N 1
ATOM 692 C CA . LYS A 1 87 ? 0.221 -7.770 -17.013 1.00 86.94 87 LYS A CA 1
ATOM 693 C C . LYS A 1 87 ? -0.795 -7.279 -18.055 1.00 86.94 87 LYS A C 1
ATOM 695 O O . LYS A 1 87 ? -0.372 -6.859 -19.126 1.00 86.94 87 LYS A O 1
ATOM 700 N N . CYS A 1 88 ? -2.093 -7.280 -17.743 1.00 84.62 88 CYS A N 1
ATOM 701 C CA . CYS A 1 88 ? -3.143 -6.736 -18.612 1.00 84.62 88 CYS A CA 1
ATOM 702 C C . CYS A 1 88 ? -3.115 -5.197 -18.740 1.00 84.62 88 CYS A C 1
ATOM 704 O O . CYS A 1 88 ? -3.750 -4.647 -19.636 1.00 84.62 88 CYS A O 1
ATOM 706 N N . LYS A 1 89 ? -2.402 -4.486 -17.856 1.00 84.81 89 LYS A N 1
ATOM 707 C CA . LYS A 1 89 ? -2.235 -3.027 -17.885 1.00 84.81 89 LYS A CA 1
ATOM 708 C C . LYS A 1 89 ? -0.895 -2.649 -18.508 1.00 84.81 89 LYS A C 1
ATOM 710 O O . LYS A 1 89 ? 0.145 -3.097 -18.039 1.00 84.81 89 LYS A O 1
ATOM 715 N N . LEU A 1 90 ? -0.865 -1.689 -19.430 1.00 85.25 90 LEU A N 1
ATOM 716 C CA . LEU A 1 90 ? 0.405 -1.139 -19.942 1.00 85.25 90 LEU A CA 1
ATOM 717 C C . LEU A 1 90 ? 1.273 -0.485 -18.838 1.00 85.25 90 LEU A C 1
ATOM 719 O O . LEU A 1 90 ? 2.489 -0.382 -18.979 1.00 85.25 90 LEU A O 1
ATOM 723 N N . THR A 1 91 ? 0.670 -0.072 -17.717 1.00 88.06 91 THR A N 1
ATOM 724 C CA . THR A 1 91 ? 1.326 0.637 -16.606 1.00 88.06 91 THR A CA 1
ATOM 725 C C . THR A 1 91 ? 1.964 -0.253 -15.537 1.00 88.06 91 THR A C 1
ATOM 727 O O . THR A 1 91 ? 2.620 0.294 -14.654 1.00 88.06 91 THR A O 1
ATOM 730 N N . TRP A 1 92 ? 1.840 -1.587 -15.572 1.00 92.06 92 TRP A N 1
ATOM 731 C CA . TRP A 1 92 ? 2.236 -2.431 -14.423 1.00 92.06 92 TRP A CA 1
ATOM 732 C C . TRP A 1 92 ? 3.703 -2.273 -13.993 1.00 92.06 92 TRP A C 1
ATOM 734 O O . TRP A 1 92 ? 4.004 -2.267 -12.800 1.00 92.06 92 TRP A O 1
ATOM 744 N N . LYS A 1 93 ? 4.626 -2.081 -14.947 1.00 93.81 93 LYS A N 1
ATOM 745 C CA . LYS A 1 93 ? 6.048 -1.822 -14.652 1.00 93.81 93 LYS A CA 1
ATOM 746 C C . LYS A 1 93 ? 6.246 -0.510 -13.896 1.00 93.81 93 LYS A C 1
ATOM 748 O O . LYS A 1 93 ? 7.063 -0.440 -12.982 1.00 93.81 93 LYS A O 1
ATOM 753 N N . HIS A 1 94 ? 5.482 0.517 -14.260 1.00 92.81 94 HIS A N 1
ATOM 754 C CA . HIS A 1 94 ? 5.493 1.794 -13.561 1.00 92.81 94 HIS A CA 1
ATOM 755 C C . HIS A 1 94 ? 4.864 1.694 -12.174 1.00 92.81 94 HIS A C 1
ATOM 757 O O . HIS A 1 94 ? 5.419 2.249 -11.233 1.00 92.81 94 HIS A O 1
ATOM 763 N N . GLU A 1 95 ? 3.750 0.969 -12.035 1.00 92.75 95 GLU A N 1
ATOM 764 C CA . GLU A 1 95 ? 3.116 0.709 -10.737 1.00 92.75 95 GLU A CA 1
ATOM 765 C C . GLU A 1 95 ? 4.114 0.034 -9.788 1.00 92.75 95 GLU A C 1
ATOM 767 O O . GLU A 1 95 ? 4.348 0.544 -8.695 1.00 92.75 95 GLU A O 1
ATOM 772 N N . LEU A 1 96 ? 4.803 -1.024 -10.233 1.00 95.50 96 LEU A N 1
ATOM 773 C CA . LEU A 1 96 ? 5.855 -1.684 -9.454 1.00 95.50 96 LEU A CA 1
ATOM 774 C C . LEU A 1 96 ? 6.971 -0.719 -9.032 1.00 95.50 96 LEU A C 1
ATOM 776 O O . LEU A 1 96 ? 7.297 -0.632 -7.849 1.00 95.50 96 LEU A O 1
ATOM 780 N N . VAL A 1 97 ? 7.573 -0.002 -9.986 1.00 94.62 97 VAL A N 1
ATOM 781 C CA . VAL A 1 97 ? 8.712 0.888 -9.709 1.00 94.62 97 VAL A CA 1
ATOM 782 C C . VAL A 1 97 ? 8.304 2.047 -8.795 1.00 94.62 97 VAL A C 1
ATOM 784 O O . VAL A 1 97 ? 9.039 2.374 -7.863 1.00 94.62 97 VAL A O 1
ATOM 787 N N . GLU A 1 98 ? 7.127 2.638 -9.009 1.00 93.19 98 GLU A N 1
ATOM 788 C CA . GLU A 1 98 ? 6.570 3.673 -8.137 1.00 93.19 98 GLU A CA 1
ATOM 789 C C . GLU A 1 98 ? 6.317 3.127 -6.721 1.00 93.19 98 GLU A C 1
ATOM 791 O O . GLU A 1 98 ? 6.689 3.778 -5.745 1.00 93.19 98 GLU A O 1
ATOM 796 N N . GLY A 1 99 ? 5.772 1.912 -6.592 1.00 94.56 99 GLY A N 1
ATOM 797 C CA . GLY A 1 99 ? 5.519 1.250 -5.308 1.00 94.56 99 GLY A CA 1
ATOM 798 C C . GLY A 1 99 ? 6.798 0.994 -4.514 1.00 94.56 99 GLY A C 1
ATOM 799 O O . GLY A 1 99 ? 6.895 1.398 -3.356 1.00 94.56 99 GLY A O 1
ATOM 800 N N . LEU A 1 100 ? 7.822 0.427 -5.160 1.00 95.56 100 LEU A N 1
ATOM 801 C CA . LEU A 1 100 ? 9.147 0.219 -4.560 1.00 95.56 100 LEU A CA 1
ATOM 802 C C . LEU A 1 100 ? 9.777 1.541 -4.079 1.00 95.56 100 LEU A C 1
ATOM 804 O O . LEU A 1 100 ? 10.431 1.577 -3.036 1.00 95.56 100 LEU A O 1
ATOM 808 N N . LEU A 1 101 ? 9.591 2.642 -4.815 1.00 94.00 101 LEU A N 1
ATOM 809 C CA . LEU A 1 101 ? 10.107 3.960 -4.426 1.00 94.00 101 LEU A CA 1
ATOM 810 C C . LEU A 1 101 ? 9.316 4.589 -3.276 1.00 94.00 101 LEU A C 1
ATOM 812 O O . LEU A 1 101 ? 9.914 5.258 -2.431 1.00 94.00 101 LEU A O 1
ATOM 816 N N . ILE A 1 102 ? 8.000 4.378 -3.227 1.00 92.62 102 ILE A N 1
ATOM 817 C CA . ILE A 1 102 ? 7.135 4.831 -2.133 1.00 92.62 102 ILE A CA 1
ATOM 818 C C . ILE A 1 102 ? 7.500 4.105 -0.835 1.00 92.62 102 ILE A C 1
ATOM 820 O O . ILE A 1 102 ? 7.761 4.773 0.163 1.00 92.62 102 ILE A O 1
ATOM 824 N N . CYS A 1 103 ? 7.654 2.779 -0.873 1.00 94.06 103 CYS A N 1
ATOM 825 C CA . CYS A 1 103 ? 8.125 1.971 0.258 1.00 94.06 103 CYS A CA 1
ATOM 826 C C . CYS A 1 103 ? 9.636 2.103 0.536 1.00 94.06 103 CYS A C 1
ATOM 828 O O . CYS A 1 103 ? 10.210 1.301 1.262 1.00 94.06 103 CYS A O 1
ATOM 830 N N . LYS A 1 104 ? 10.323 3.095 -0.053 1.00 93.50 104 LYS A N 1
ATOM 831 C CA . LYS A 1 104 ? 11.752 3.391 0.173 1.00 93.50 104 LYS A CA 1
ATOM 832 C C . LYS A 1 104 ? 12.706 2.215 -0.136 1.00 93.50 104 LYS A C 1
ATOM 834 O O . LYS A 1 104 ? 13.885 2.281 0.228 1.00 93.50 104 LYS A O 1
ATOM 839 N N . MET A 1 105 ? 12.275 1.218 -0.917 1.00 94.56 105 MET A N 1
ATOM 840 C CA . MET A 1 105 ? 13.005 -0.001 -1.322 1.00 94.56 105 MET A CA 1
ATOM 841 C C . MET A 1 105 ? 14.078 0.270 -2.397 1.00 94.56 105 MET A C 1
ATOM 843 O O . MET A 1 105 ? 14.286 -0.484 -3.352 1.00 94.56 105 MET A O 1
ATOM 847 N N . ASN A 1 106 ? 14.814 1.369 -2.228 1.00 93.50 106 ASN A N 1
ATOM 848 C CA . ASN A 1 106 ? 15.825 1.909 -3.139 1.00 93.50 106 ASN A CA 1
ATOM 849 C C . ASN A 1 106 ? 16.939 0.900 -3.493 1.00 93.50 106 ASN A C 1
ATOM 851 O O . ASN A 1 106 ? 17.646 1.069 -4.487 1.00 93.50 106 ASN A O 1
ATOM 855 N N . ASN A 1 107 ? 17.139 -0.132 -2.671 1.00 93.38 107 ASN A N 1
ATOM 856 C CA . ASN A 1 107 ? 18.118 -1.192 -2.909 1.00 93.38 107 ASN A CA 1
ATOM 857 C C . ASN A 1 107 ? 17.681 -2.129 -4.041 1.00 93.38 107 ASN A C 1
ATOM 859 O O . ASN A 1 107 ? 18.502 -2.461 -4.892 1.00 93.38 107 ASN A O 1
ATOM 863 N N . LEU A 1 108 ? 16.398 -2.497 -4.094 1.00 94.38 108 LEU A N 1
ATOM 864 C CA . LEU A 1 108 ? 15.841 -3.353 -5.146 1.00 94.38 108 LEU A CA 1
ATOM 865 C C . LEU A 1 108 ? 15.795 -2.609 -6.485 1.00 94.38 108 LEU A C 1
ATOM 867 O O . LEU A 1 108 ? 16.238 -3.137 -7.501 1.00 94.38 108 LEU A O 1
ATOM 871 N N . VAL A 1 109 ? 15.392 -1.334 -6.467 1.00 93.50 109 VAL A N 1
ATOM 872 C CA . VAL A 1 109 ? 15.404 -0.464 -7.659 1.00 93.50 109 VAL A CA 1
ATOM 873 C C . VAL A 1 109 ? 16.806 -0.354 -8.273 1.00 93.50 109 VAL A C 1
ATOM 875 O O . VAL A 1 109 ? 16.953 -0.455 -9.490 1.00 93.50 109 VAL A O 1
ATOM 878 N N . ARG A 1 110 ? 17.851 -0.222 -7.442 1.00 92.62 110 ARG A N 1
ATOM 879 C CA . ARG A 1 110 ? 19.249 -0.217 -7.909 1.00 92.62 110 ARG A CA 1
ATOM 880 C C . ARG A 1 110 ? 19.731 -1.588 -8.393 1.00 92.62 110 ARG A C 1
ATOM 882 O O . ARG A 1 110 ? 20.475 -1.631 -9.367 1.00 92.62 110 ARG A O 1
ATOM 889 N N . LYS A 1 111 ? 19.313 -2.696 -7.762 1.00 91.12 111 LYS A N 1
ATOM 890 C CA . LYS A 1 111 ? 19.639 -4.065 -8.220 1.00 91.12 111 LYS A CA 1
ATOM 891 C C . LYS A 1 111 ? 19.092 -4.359 -9.620 1.00 91.12 111 LYS A C 1
ATOM 893 O O . LYS A 1 111 ? 19.783 -5.000 -10.399 1.00 91.12 111 LYS A O 1
ATOM 898 N N . MET A 1 112 ? 17.919 -3.822 -9.963 1.00 90.44 112 MET A N 1
ATOM 899 C CA . MET A 1 112 ? 17.360 -3.887 -11.323 1.00 90.44 112 MET A CA 1
ATOM 900 C C . MET A 1 112 ? 18.137 -3.053 -12.364 1.00 90.44 112 MET A C 1
ATOM 902 O O . MET A 1 112 ? 17.805 -3.096 -13.542 1.00 90.44 112 MET A O 1
ATOM 906 N N . GLY A 1 113 ? 19.149 -2.273 -11.967 1.00 89.75 113 GLY A N 1
ATOM 907 C CA . GLY A 1 113 ? 19.971 -1.477 -12.886 1.00 89.75 113 GLY A CA 1
ATOM 908 C C . GLY A 1 113 ? 19.390 -0.115 -13.285 1.00 89.75 113 GLY A C 1
ATOM 909 O O . GLY A 1 113 ? 19.930 0.529 -14.182 1.00 89.75 113 GLY A O 1
ATOM 910 N N . PHE A 1 114 ? 18.321 0.357 -12.636 1.00 90.44 114 PHE A N 1
ATOM 911 C CA . PHE A 1 114 ? 17.779 1.695 -12.893 1.00 90.44 114 PHE A CA 1
ATOM 912 C C . PHE A 1 114 ? 18.587 2.805 -12.198 1.00 90.44 114 PHE A C 1
ATOM 914 O O . PHE A 1 114 ? 19.015 2.649 -11.050 1.00 90.44 114 PHE A O 1
ATOM 921 N N . ASP A 1 115 ? 18.708 3.974 -12.843 1.00 90.19 115 ASP A N 1
ATOM 922 C CA . ASP A 1 115 ? 19.175 5.184 -12.158 1.00 90.19 115 ASP A CA 1
ATOM 923 C C . ASP A 1 115 ? 18.114 5.688 -11.174 1.00 90.19 115 ASP A C 1
ATOM 925 O O . ASP A 1 115 ? 17.068 6.227 -11.546 1.00 90.19 115 ASP A O 1
ATOM 929 N N . LEU A 1 116 ? 18.426 5.549 -9.889 1.00 90.12 116 LEU A N 1
ATOM 930 C CA . LEU A 1 116 ? 17.540 5.935 -8.805 1.00 90.12 116 LEU A CA 1
ATOM 931 C C . LEU A 1 116 ? 17.188 7.430 -8.826 1.00 90.12 116 LEU A C 1
ATOM 933 O O . LEU A 1 116 ? 16.077 7.788 -8.440 1.00 90.12 116 LEU A O 1
ATOM 937 N N . ASN A 1 117 ? 18.101 8.302 -9.259 1.00 89.56 117 ASN A N 1
ATOM 938 C CA . ASN A 1 117 ? 17.883 9.749 -9.204 1.00 89.56 117 ASN A CA 1
ATOM 939 C C . ASN A 1 117 ? 16.856 10.201 -10.249 1.00 89.56 117 ASN A C 1
ATOM 941 O O . ASN A 1 117 ? 15.905 10.905 -9.901 1.00 89.56 117 ASN A O 1
ATOM 945 N N . SER A 1 118 ? 16.987 9.731 -11.491 1.00 88.06 118 SER A N 1
ATOM 946 C CA . SER A 1 118 ? 16.015 9.975 -12.563 1.00 88.06 118 SER A CA 1
ATOM 947 C C . SER A 1 118 ? 14.631 9.440 -12.197 1.00 88.06 118 SER A C 1
ATOM 949 O O . SER A 1 118 ? 13.638 10.150 -12.351 1.00 88.06 118 SER A O 1
ATOM 951 N N . LEU A 1 119 ? 14.548 8.226 -11.634 1.00 89.56 119 LEU A N 1
ATOM 952 C CA . LEU A 1 119 ? 13.263 7.670 -11.205 1.00 89.56 119 LEU A CA 1
ATOM 953 C C . LEU A 1 119 ? 12.641 8.459 -10.042 1.00 89.56 119 LEU A C 1
ATOM 955 O O . LEU A 1 119 ? 11.439 8.715 -10.062 1.00 89.56 119 LEU A O 1
ATOM 959 N N . LYS A 1 120 ? 13.424 8.897 -9.049 1.00 88.44 120 LYS A N 1
ATOM 960 C CA . LYS A 1 120 ? 12.906 9.751 -7.965 1.00 88.44 120 LYS A CA 1
ATOM 961 C C . LYS A 1 120 ? 12.399 11.086 -8.491 1.00 88.44 120 LYS A C 1
ATOM 963 O O . LYS A 1 120 ? 11.284 11.467 -8.159 1.00 88.44 120 LYS A O 1
ATOM 968 N N . SER A 1 121 ? 13.160 11.741 -9.368 1.00 84.94 121 SER A N 1
ATOM 969 C CA . SER A 1 121 ? 12.729 12.978 -10.029 1.00 84.94 121 SER A CA 1
ATOM 970 C C . SER A 1 121 ? 11.469 12.799 -10.888 1.00 84.94 121 SER A C 1
ATOM 972 O O . SER A 1 121 ? 10.787 13.786 -11.163 1.00 84.94 121 SER A O 1
ATOM 974 N N . TYR A 1 122 ? 11.176 11.575 -11.335 1.00 86.56 122 TYR A N 1
ATOM 975 C CA . TYR A 1 122 ? 9.963 11.250 -12.075 1.00 86.56 122 TYR A CA 1
ATOM 976 C C . TYR A 1 122 ? 8.771 10.997 -11.139 1.00 86.56 122 TYR A C 1
ATOM 978 O O . TYR A 1 122 ? 7.779 11.712 -11.237 1.00 86.56 122 TYR A O 1
ATOM 986 N N . TYR A 1 123 ? 8.865 10.027 -10.218 1.00 85.94 123 TYR A N 1
ATOM 987 C CA . TYR A 1 123 ? 7.732 9.561 -9.397 1.00 85.94 123 TYR A CA 1
ATOM 988 C C . TYR A 1 123 ? 7.516 10.325 -8.084 1.00 85.94 123 TYR A C 1
ATOM 990 O O . TYR A 1 123 ? 6.380 10.464 -7.633 1.00 85.94 123 TYR A O 1
ATOM 998 N N . GLN A 1 124 ? 8.579 10.806 -7.435 1.00 78.56 124 GLN A N 1
ATOM 999 C CA . GLN A 1 124 ? 8.502 11.453 -6.119 1.00 78.56 124 GLN A CA 1
ATOM 1000 C C . GLN A 1 124 ? 8.306 12.967 -6.270 1.00 78.56 124 GLN A C 1
ATOM 1002 O O . GLN A 1 124 ? 9.117 13.763 -5.806 1.00 78.56 124 GLN A O 1
ATOM 1007 N N . THR A 1 125 ? 7.228 13.366 -6.951 1.00 69.44 125 THR A N 1
ATOM 1008 C CA . THR A 1 125 ? 6.863 14.786 -7.079 1.00 69.44 125 THR A CA 1
ATOM 1009 C C . THR A 1 125 ? 6.321 15.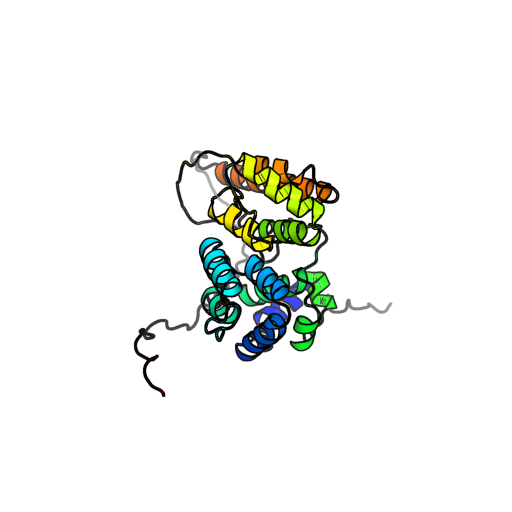344 -5.760 1.00 69.44 125 THR A C 1
ATOM 1011 O O . THR A 1 125 ? 5.675 14.624 -4.996 1.00 69.44 125 THR A O 1
ATOM 1014 N N . ASP A 1 126 ? 6.526 16.644 -5.520 1.00 60.12 126 ASP A N 1
ATOM 1015 C CA . ASP A 1 126 ? 6.118 17.328 -4.280 1.00 60.12 126 ASP A CA 1
ATOM 1016 C C . ASP A 1 126 ? 4.603 17.268 -3.996 1.00 60.12 126 ASP A C 1
ATOM 1018 O O . ASP A 1 126 ? 4.167 17.508 -2.871 1.00 60.12 126 ASP A O 1
ATOM 1022 N N . ASN A 1 127 ? 3.778 16.945 -5.000 1.00 63.75 127 ASN A N 1
ATOM 1023 C CA . ASN A 1 127 ? 2.326 16.887 -4.875 1.00 63.75 127 ASN A CA 1
ATOM 1024 C C . ASN A 1 127 ? 1.803 15.440 -4.942 1.00 63.75 127 ASN A C 1
ATOM 1026 O O . ASN A 1 127 ? 1.744 14.833 -6.009 1.00 63.75 127 ASN A O 1
ATOM 1030 N N . CYS A 1 128 ? 1.327 14.915 -3.809 1.00 54.25 128 CYS A N 1
ATOM 1031 C CA . CYS A 1 128 ? 0.756 13.566 -3.701 1.00 54.25 128 CYS A CA 1
ATOM 1032 C C . CYS A 1 128 ? -0.526 13.340 -4.520 1.00 54.25 128 CYS A C 1
ATOM 1034 O O . CYS A 1 128 ? -0.831 12.199 -4.872 1.00 54.25 128 CYS A O 1
ATOM 1036 N N . ILE A 1 129 ? -1.253 14.417 -4.836 1.00 54.56 129 ILE A N 1
ATOM 1037 C CA . ILE A 1 129 ? -2.485 14.405 -5.637 1.00 54.56 129 ILE A CA 1
ATOM 1038 C C . ILE A 1 129 ? -2.155 14.132 -7.113 1.00 54.56 129 ILE A C 1
ATOM 1040 O O . ILE A 1 129 ? -2.959 13.532 -7.824 1.00 54.56 129 ILE A O 1
ATOM 1044 N N . MET A 1 130 ? -0.949 14.500 -7.564 1.00 59.34 130 MET A N 1
ATOM 1045 C CA . MET A 1 130 ? -0.436 14.185 -8.900 1.00 59.34 130 MET A CA 1
ATOM 1046 C C . MET A 1 130 ? 0.055 12.734 -8.946 1.00 59.34 130 MET A C 1
ATOM 1048 O O . MET A 1 130 ? 1.248 12.454 -9.069 1.00 59.34 130 MET A O 1
ATOM 1052 N N . SER A 1 131 ? -0.875 11.785 -8.818 1.00 59.69 131 SER A N 1
ATOM 1053 C CA . SER A 1 131 ? -0.560 10.385 -9.076 1.00 59.69 131 SER A CA 1
ATOM 1054 C C . SER A 1 131 ? -0.114 10.197 -10.524 1.00 59.69 131 SER A C 1
ATOM 1056 O O . SER A 1 131 ? -0.772 10.682 -11.443 1.00 59.69 131 SER A O 1
ATOM 1058 N N . ILE A 1 132 ? 0.983 9.459 -10.711 1.00 77.50 132 ILE A N 1
ATOM 1059 C CA . ILE A 1 132 ? 1.423 9.039 -12.037 1.00 77.50 132 ILE A CA 1
ATOM 1060 C C . ILE A 1 132 ? 0.839 7.659 -12.372 1.00 77.50 132 ILE A C 1
ATOM 1062 O O . ILE A 1 132 ? 0.253 7.517 -13.443 1.00 77.50 132 ILE A O 1
ATOM 1066 N N . HIS A 1 133 ? 0.906 6.672 -11.459 1.00 85.94 133 HIS A N 1
ATOM 1067 C CA . HIS A 1 133 ? 0.312 5.343 -11.693 1.00 85.94 133 HIS A CA 1
ATOM 1068 C C . HIS A 1 133 ? -0.463 4.768 -10.486 1.00 85.94 133 HIS A C 1
ATOM 1070 O O . HIS A 1 133 ? -1.643 4.448 -10.628 1.00 85.94 133 HIS A O 1
ATOM 1076 N N . ILE A 1 134 ? 0.126 4.686 -9.286 1.00 87.44 134 ILE A N 1
ATOM 1077 C CA . ILE A 1 134 ? -0.527 4.138 -8.075 1.00 87.44 134 ILE A CA 1
ATOM 1078 C C . ILE A 1 134 ? -1.631 5.072 -7.552 1.00 87.44 134 ILE A C 1
ATOM 1080 O O . ILE A 1 134 ? -1.432 6.281 -7.440 1.00 87.44 134 ILE A O 1
ATOM 1084 N N . ASN A 1 135 ? -2.776 4.520 -7.142 1.00 83.75 135 ASN A N 1
ATOM 1085 C CA . ASN A 1 135 ? -3.917 5.273 -6.602 1.00 83.75 135 ASN A CA 1
ATOM 1086 C C . ASN A 1 135 ? -3.502 6.302 -5.512 1.00 83.75 135 ASN A C 1
ATOM 1088 O O . ASN A 1 135 ? -2.888 5.909 -4.515 1.00 83.75 135 ASN A O 1
ATOM 1092 N N . PRO A 1 136 ? -3.844 7.602 -5.650 1.00 82.56 136 PRO A N 1
ATOM 1093 C CA . PRO A 1 136 ? -3.353 8.653 -4.752 1.00 82.56 136 PRO A CA 1
ATOM 1094 C C . PRO A 1 136 ? -3.825 8.487 -3.301 1.00 82.56 136 PRO A C 1
ATOM 1096 O O . PRO A 1 136 ? -3.077 8.817 -2.380 1.00 82.56 136 PRO A O 1
ATOM 1099 N N . VAL A 1 137 ? -5.011 7.911 -3.065 1.00 84.00 137 VAL A N 1
ATOM 1100 C CA . VAL A 1 137 ? -5.457 7.600 -1.699 1.00 84.00 137 VAL A CA 1
ATOM 1101 C C . VAL A 1 137 ? -4.684 6.430 -1.112 1.00 84.00 137 VAL A C 1
ATOM 1103 O O . VAL A 1 137 ? -4.283 6.539 0.039 1.00 84.00 137 VAL A O 1
ATOM 1106 N N . LYS A 1 138 ? -4.361 5.371 -1.866 1.00 88.38 138 LYS A N 1
ATOM 1107 C CA . LYS A 1 138 ? -3.467 4.314 -1.349 1.00 88.38 138 LYS A CA 1
ATOM 1108 C C . LYS A 1 138 ? -2.099 4.879 -0.950 1.00 88.38 138 LYS A C 1
ATOM 1110 O O . LYS A 1 138 ? -1.620 4.564 0.134 1.00 88.38 138 LYS A O 1
ATOM 1115 N N . LYS A 1 139 ? -1.520 5.803 -1.731 1.00 88.00 139 LYS A N 1
ATOM 1116 C CA . LYS A 1 139 ? -0.278 6.506 -1.336 1.00 88.00 139 LYS A CA 1
ATOM 1117 C C . LYS A 1 139 ? -0.429 7.256 -0.013 1.00 88.00 139 LYS A C 1
ATOM 1119 O O . LYS A 1 139 ? 0.448 7.176 0.841 1.00 88.00 139 LYS A O 1
ATOM 1124 N N . LEU A 1 140 ? -1.521 8.000 0.151 1.00 88.00 140 LEU A N 1
ATOM 1125 C CA . LEU A 1 140 ? -1.744 8.827 1.335 1.00 88.00 140 LEU A CA 1
ATOM 1126 C C . LEU A 1 140 ? -2.089 7.999 2.582 1.00 88.00 140 LEU A C 1
ATOM 1128 O O . LEU A 1 140 ? -1.615 8.305 3.671 1.00 88.00 140 LEU A O 1
ATOM 1132 N N . LEU A 1 141 ? -2.847 6.916 2.418 1.00 91.50 141 LEU A N 1
ATOM 1133 C CA . LEU A 1 141 ? -3.102 5.929 3.466 1.00 91.50 141 LEU A CA 1
ATOM 1134 C C . LEU A 1 141 ? -1.809 5.230 3.903 1.00 91.50 141 LEU A C 1
ATOM 1136 O O . LEU A 1 141 ? -1.576 5.106 5.099 1.00 91.50 141 LEU A O 1
ATOM 1140 N N . TYR A 1 142 ? -0.924 4.875 2.968 1.00 93.38 142 TYR A N 1
ATOM 1141 C CA . TYR A 1 142 ? 0.392 4.331 3.309 1.00 93.38 142 TYR A CA 1
ATOM 1142 C C . TYR A 1 142 ? 1.277 5.346 4.059 1.00 93.38 142 TYR A C 1
ATOM 1144 O O . TYR A 1 142 ? 1.903 4.992 5.052 1.00 93.38 142 TYR A O 1
ATOM 1152 N N . ARG A 1 143 ? 1.269 6.638 3.686 1.00 91.69 143 ARG A N 1
ATOM 1153 C CA . ARG A 1 143 ? 1.925 7.689 4.500 1.00 91.69 143 ARG A CA 1
ATOM 1154 C C . ARG A 1 143 ? 1.352 7.767 5.917 1.00 91.69 143 ARG A C 1
ATOM 1156 O O . ARG A 1 143 ? 2.097 7.999 6.861 1.00 91.69 143 ARG A O 1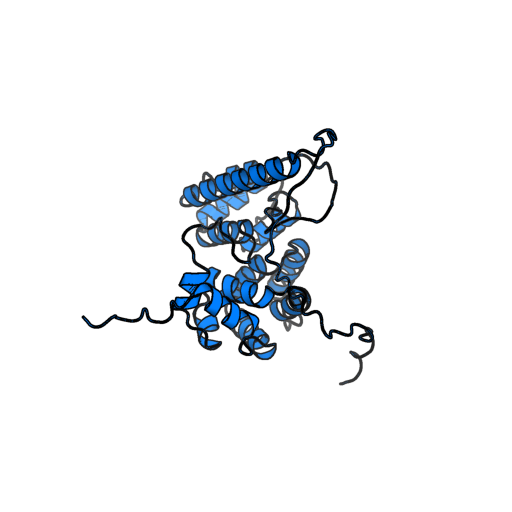
ATOM 1163 N N . ILE A 1 144 ? 0.038 7.583 6.068 1.00 92.31 144 ILE A N 1
ATOM 1164 C CA . ILE A 1 144 ? -0.605 7.527 7.385 1.00 92.31 144 ILE A CA 1
ATOM 1165 C C . ILE A 1 144 ? -0.094 6.319 8.181 1.00 92.31 144 ILE A C 1
ATOM 1167 O O . ILE A 1 144 ? 0.112 6.482 9.377 1.00 92.31 144 ILE A O 1
ATOM 1171 N N . CYS A 1 145 ? 0.159 5.163 7.554 1.00 94.31 145 CYS A N 1
ATOM 1172 C CA . CYS A 1 145 ? 0.808 4.015 8.200 1.00 94.31 145 CYS A CA 1
ATOM 1173 C C . CYS A 1 145 ? 2.246 4.333 8.646 1.00 94.31 145 CYS A C 1
ATOM 1175 O O . CYS A 1 145 ? 2.577 4.108 9.807 1.00 94.31 145 CYS A O 1
ATOM 1177 N N . GLU A 1 146 ? 3.068 4.916 7.769 1.00 92.38 146 GLU A N 1
ATOM 1178 C CA . GLU A 1 146 ? 4.472 5.271 8.054 1.00 92.38 146 GLU A CA 1
ATOM 1179 C C . GLU A 1 146 ? 4.623 6.247 9.237 1.00 92.38 146 GLU A C 1
ATOM 1181 O O . GLU A 1 146 ? 5.524 6.096 10.060 1.00 92.38 146 GLU A O 1
ATOM 1186 N N . GLU A 1 147 ? 3.724 7.228 9.360 1.00 92.12 147 GLU A N 1
ATOM 1187 C CA . GLU A 1 147 ? 3.714 8.198 10.469 1.00 92.12 147 GLU A CA 1
ATOM 1188 C C . GLU A 1 147 ? 2.950 7.682 11.720 1.00 92.12 147 GLU A C 1
ATOM 1190 O O . GLU A 1 147 ? 2.837 8.373 12.744 1.00 92.12 147 GLU A O 1
ATOM 1195 N N . MET A 1 148 ? 2.406 6.457 11.685 1.00 92.56 148 MET A N 1
ATOM 1196 C CA . MET A 1 148 ? 1.615 5.879 12.777 1.00 92.56 148 MET A CA 1
ATOM 1197 C C . MET A 1 148 ? 2.496 5.251 13.867 1.00 92.56 148 MET A C 1
ATOM 1199 O O . MET A 1 148 ? 2.727 4.044 13.909 1.00 92.56 148 MET A O 1
ATOM 1203 N N . ASN A 1 149 ? 2.913 6.047 14.853 1.00 93.50 149 ASN A N 1
ATOM 1204 C CA . ASN A 1 149 ? 3.526 5.488 16.064 1.00 93.50 149 ASN A CA 1
ATOM 1205 C C . ASN A 1 149 ? 2.542 4.597 16.867 1.00 93.50 149 ASN A C 1
ATOM 1207 O O . ASN A 1 149 ? 1.322 4.767 16.804 1.00 93.50 149 ASN A O 1
ATOM 1211 N N . ALA A 1 150 ? 3.068 3.688 17.697 1.00 93.62 150 ALA A N 1
ATOM 1212 C CA . ALA A 1 150 ? 2.274 2.708 18.454 1.00 93.62 150 ALA A CA 1
ATOM 1213 C C . ALA A 1 150 ? 1.181 3.322 19.362 1.00 93.62 150 ALA A C 1
ATOM 1215 O O . ALA A 1 150 ? 0.111 2.732 19.550 1.00 93.62 150 ALA A O 1
ATOM 1216 N N . THR A 1 151 ? 1.412 4.525 19.902 1.00 94.25 151 THR A N 1
ATOM 1217 C CA . THR A 1 151 ? 0.427 5.259 20.715 1.00 94.25 151 THR A CA 1
ATOM 1218 C C . THR A 1 151 ? -0.733 5.753 19.854 1.00 94.25 151 THR A C 1
ATOM 1220 O O . THR A 1 151 ? -1.897 5.575 20.225 1.00 94.25 151 THR A O 1
ATOM 1223 N N . ASN A 1 152 ? -0.438 6.345 18.696 1.00 94.56 152 ASN A N 1
ATOM 1224 C CA . ASN A 1 152 ? -1.444 6.767 17.726 1.00 94.56 152 ASN A CA 1
ATOM 1225 C C . ASN A 1 152 ? -2.198 5.567 17.149 1.00 94.56 152 ASN A C 1
ATOM 1227 O O . ASN A 1 152 ? -3.423 5.606 17.101 1.00 94.56 152 ASN A O 1
ATOM 1231 N N . PHE A 1 153 ? -1.509 4.469 16.838 1.00 94.94 153 PHE A N 1
ATOM 1232 C CA . PHE A 1 153 ? -2.134 3.238 16.359 1.00 94.94 153 PHE A CA 1
ATOM 1233 C C . PHE A 1 153 ? -3.123 2.656 17.380 1.00 94.94 153 PHE A C 1
ATOM 1235 O O . PHE A 1 153 ? -4.256 2.308 17.046 1.00 94.94 153 PHE A O 1
ATOM 1242 N N . SER A 1 154 ? -2.745 2.644 18.661 1.00 94.06 154 SER A N 1
ATOM 1243 C CA . SER A 1 154 ? -3.621 2.209 19.757 1.00 94.06 154 SER A CA 1
ATOM 1244 C C . SER A 1 154 ? -4.847 3.117 19.929 1.00 94.06 154 SER A C 1
ATOM 1246 O O . SER A 1 154 ? -5.945 2.631 20.216 1.00 94.06 154 SER A O 1
ATOM 1248 N N . LYS A 1 155 ? -4.688 4.437 19.745 1.00 94.06 155 LYS A N 1
ATOM 1249 C CA . LYS A 1 155 ? -5.805 5.399 19.730 1.00 94.06 155 LYS A CA 1
ATOM 1250 C C . LYS A 1 155 ? -6.707 5.181 18.510 1.00 94.06 155 LYS A C 1
ATOM 1252 O O . LYS A 1 155 ? -7.918 5.136 18.679 1.00 94.06 155 LYS A O 1
ATOM 1257 N N . PHE A 1 156 ? -6.135 4.982 17.324 1.00 94.00 156 PHE A N 1
ATOM 1258 C CA . PHE A 1 156 ? -6.844 4.703 16.073 1.00 94.00 156 PHE A CA 1
ATOM 1259 C C . PHE A 1 156 ? -7.708 3.438 16.184 1.00 94.00 156 PHE A C 1
ATOM 1261 O O . PHE A 1 156 ? -8.925 3.521 16.010 1.00 94.00 156 PHE A O 1
ATOM 1268 N N . LYS A 1 157 ? -7.123 2.305 16.613 1.00 93.94 157 LYS A N 1
ATOM 1269 C CA . LYS A 1 157 ? -7.866 1.062 16.905 1.00 93.94 157 LYS A CA 1
ATOM 1270 C C . LYS A 1 157 ? -9.030 1.303 17.877 1.00 93.94 157 LYS A C 1
ATOM 1272 O O . LYS A 1 157 ? -10.124 0.790 17.667 1.00 93.94 157 LYS A O 1
ATOM 1277 N N . ARG A 1 158 ? -8.833 2.128 18.916 1.00 92.69 158 ARG A N 1
ATOM 1278 C CA . ARG A 1 158 ? -9.891 2.483 19.881 1.00 92.69 158 ARG A CA 1
ATOM 1279 C C . ARG A 1 158 ? -10.986 3.372 19.283 1.00 92.69 158 ARG A C 1
ATOM 1281 O O . ARG A 1 158 ? -12.150 3.171 19.611 1.00 92.69 158 ARG A O 1
ATOM 1288 N N . SER A 1 159 ? -10.642 4.324 18.417 1.00 91.25 159 SER A N 1
ATOM 1289 C CA . SER A 1 159 ? -11.617 5.168 17.714 1.00 91.25 159 SER A CA 1
ATOM 1290 C C . SER A 1 159 ? -12.529 4.342 16.803 1.00 91.25 159 SER A C 1
ATOM 1292 O O . SER A 1 159 ? -13.722 4.622 16.727 1.00 91.25 159 SER A O 1
ATOM 1294 N N . LEU A 1 160 ? -12.001 3.297 16.158 1.00 90.94 160 LEU A N 1
ATOM 1295 C CA . LEU A 1 160 ? -12.766 2.402 15.279 1.00 90.94 160 LEU A CA 1
ATOM 1296 C C . LEU A 1 160 ? -13.813 1.557 16.030 1.00 90.94 160 LEU A C 1
ATOM 1298 O O . LEU A 1 160 ? -14.894 1.314 15.489 1.00 90.94 160 LEU A O 1
ATOM 1302 N N . LEU A 1 161 ? -13.579 1.223 17.307 1.00 90.31 161 LEU A N 1
ATOM 1303 C CA . LEU A 1 161 ? -14.576 0.543 18.151 1.00 90.31 161 LEU A CA 1
ATOM 1304 C C . LEU A 1 161 ? -15.879 1.349 18.296 1.00 90.31 161 LEU A C 1
ATOM 1306 O O . LEU A 1 161 ? -16.952 0.756 18.381 1.00 90.31 161 LEU A O 1
ATOM 1310 N N . ALA A 1 162 ? -15.817 2.687 18.265 1.00 87.38 162 ALA A N 1
ATOM 1311 C CA . ALA A 1 162 ? -17.009 3.542 18.308 1.00 87.38 162 ALA A CA 1
ATOM 1312 C C . ALA A 1 162 ? -17.901 3.405 17.056 1.00 87.38 162 ALA A C 1
ATOM 1314 O O . ALA A 1 162 ? -19.076 3.762 17.098 1.00 87.38 162 ALA A O 1
ATOM 1315 N N . TYR A 1 163 ? -17.358 2.853 15.966 1.00 85.44 163 TYR A N 1
ATOM 1316 C CA . TYR A 1 163 ? -18.068 2.524 14.727 1.00 85.44 163 TYR A CA 1
ATOM 1317 C C . TYR A 1 163 ? -18.415 1.025 14.625 1.00 85.44 163 TYR A C 1
ATOM 1319 O O . TYR A 1 163 ? -18.862 0.569 13.576 1.00 85.44 163 TYR A O 1
ATOM 1327 N N . GLY A 1 164 ? -18.216 0.247 15.699 1.00 87.00 164 GLY A N 1
ATOM 1328 C CA . GLY A 1 164 ? -18.467 -1.199 15.722 1.00 87.00 164 GLY A CA 1
ATOM 1329 C C . GLY A 1 164 ? -17.388 -2.042 15.032 1.00 87.00 164 GLY A C 1
ATOM 1330 O O . GLY A 1 164 ? -17.643 -3.197 14.699 1.00 87.00 164 GLY A O 1
ATOM 1331 N N . LEU A 1 165 ? -16.198 -1.480 14.800 1.00 90.06 165 LEU A N 1
ATOM 1332 C CA . LEU A 1 165 ? -15.098 -2.141 14.100 1.00 90.06 165 LEU A CA 1
ATOM 1333 C C . LEU A 1 165 ? -13.983 -2.509 15.092 1.00 90.06 165 LEU A C 1
ATOM 1335 O O . LEU A 1 165 ? -13.246 -1.641 15.562 1.00 90.06 165 LEU A O 1
ATOM 1339 N N . ASP A 1 166 ? -13.875 -3.797 15.428 1.00 92.62 166 ASP A N 1
ATOM 1340 C CA . ASP A 1 166 ? -12.861 -4.318 16.353 1.00 92.62 166 ASP A CA 1
ATOM 1341 C C . ASP A 1 166 ? -11.629 -4.847 15.612 1.00 92.62 166 ASP A C 1
ATOM 1343 O O . ASP A 1 166 ? -11.654 -5.908 14.993 1.00 92.62 166 ASP A O 1
ATOM 1347 N N . PHE A 1 167 ? -10.531 -4.102 15.738 1.00 92.94 167 PHE A N 1
ATOM 1348 C CA . PHE A 1 167 ? -9.214 -4.456 15.213 1.00 92.94 167 PHE A CA 1
ATOM 1349 C C . PHE A 1 167 ? -8.192 -4.754 16.316 1.00 92.94 167 PHE A C 1
ATOM 1351 O O . PHE A 1 167 ? -6.990 -4.745 16.056 1.00 92.94 167 PHE A O 1
ATOM 1358 N N . THR A 1 168 ? -8.621 -4.991 17.561 1.00 89.88 168 THR A N 1
ATOM 1359 C CA . THR A 1 168 ? -7.722 -5.146 18.724 1.00 89.88 168 THR A CA 1
ATOM 1360 C C . THR A 1 168 ? -6.563 -6.114 18.473 1.00 89.88 168 THR A C 1
ATOM 1362 O O . THR A 1 168 ? -5.432 -5.786 18.832 1.00 89.88 168 THR A O 1
ATOM 1365 N N . LYS A 1 169 ? -6.836 -7.239 17.797 1.00 89.75 169 LYS A N 1
ATOM 1366 C CA . LYS A 1 169 ? -5.882 -8.313 17.457 1.00 89.75 169 LYS A CA 1
ATOM 1367 C C . LYS A 1 169 ? -5.050 -8.097 16.183 1.00 89.75 169 LYS A C 1
ATOM 1369 O O . LYS A 1 169 ? -4.166 -8.906 15.928 1.00 89.75 169 LYS A O 1
ATOM 1374 N N . GLN A 1 170 ? -5.354 -7.093 15.359 1.00 92.19 170 GLN A N 1
ATOM 1375 C CA . GLN A 1 170 ? -4.585 -6.809 14.144 1.00 92.19 170 GLN A CA 1
ATOM 1376 C C . GLN A 1 170 ? -3.538 -5.744 14.454 1.00 92.19 170 GLN A C 1
ATOM 1378 O O . GLN A 1 170 ? -3.884 -4.649 14.899 1.00 92.19 170 GLN A O 1
ATOM 1383 N N . ASP A 1 171 ? -2.268 -6.061 14.222 1.00 91.56 171 ASP A N 1
ATOM 1384 C CA . ASP A 1 171 ? -1.144 -5.180 14.550 1.00 91.56 171 ASP A CA 1
ATOM 1385 C C . ASP A 1 171 ? -0.472 -4.538 13.326 1.00 91.56 171 ASP A C 1
ATOM 1387 O O . ASP A 1 171 ? 0.405 -3.695 13.488 1.00 91.56 171 ASP A O 1
ATOM 1391 N N . ILE A 1 172 ? -0.933 -4.859 12.111 1.00 93.50 172 ILE A N 1
ATOM 1392 C CA . ILE A 1 172 ? -0.471 -4.242 10.861 1.00 93.50 172 ILE A CA 1
ATOM 1393 C C . ILE A 1 172 ? -1.496 -3.214 10.366 1.00 93.50 172 ILE A C 1
ATOM 1395 O O . ILE A 1 172 ? -2.678 -3.525 10.192 1.00 93.50 172 ILE A O 1
ATOM 1399 N N . CYS A 1 173 ? -1.045 -1.976 10.154 1.00 95.44 173 CYS A N 1
ATOM 1400 C CA . CYS A 1 173 ? -1.912 -0.834 9.862 1.00 95.44 173 CYS A CA 1
ATOM 1401 C C . CYS A 1 173 ? -2.541 -0.941 8.467 1.00 95.44 173 CYS A C 1
ATOM 1403 O O . CYS A 1 173 ? -3.749 -0.774 8.316 1.00 95.44 173 CYS A O 1
ATOM 1405 N N . GLU A 1 174 ? -1.740 -1.317 7.477 1.00 95.88 174 GLU A N 1
ATOM 1406 C CA . GLU A 1 174 ? -2.089 -1.520 6.071 1.00 95.88 174 GLU A CA 1
ATOM 1407 C C . GLU A 1 174 ? -3.266 -2.491 5.917 1.00 95.88 174 GLU A C 1
ATOM 1409 O O . GLU A 1 174 ? -4.160 -2.274 5.102 1.00 95.88 174 GLU A O 1
ATOM 1414 N N . ILE A 1 175 ? -3.306 -3.543 6.741 1.00 95.12 175 ILE A N 1
ATOM 1415 C CA . ILE A 1 175 ? -4.354 -4.570 6.700 1.00 95.12 175 ILE A CA 1
ATOM 1416 C C . ILE A 1 175 ? -5.652 -4.061 7.340 1.00 95.12 175 ILE A C 1
ATOM 1418 O O . ILE A 1 175 ? -6.728 -4.308 6.798 1.00 95.12 175 ILE A O 1
ATOM 1422 N N . ILE A 1 176 ? -5.570 -3.264 8.416 1.00 95.56 176 ILE A N 1
ATOM 1423 C CA . ILE A 1 176 ? -6.739 -2.529 8.932 1.00 95.56 176 ILE A CA 1
ATOM 1424 C C . ILE A 1 176 ? -7.269 -1.580 7.854 1.00 95.56 176 ILE A C 1
ATOM 1426 O O . ILE A 1 176 ? -8.472 -1.553 7.607 1.00 95.56 176 ILE A O 1
ATOM 1430 N N . LEU A 1 177 ? -6.395 -0.822 7.184 1.00 94.62 177 LEU A N 1
ATOM 1431 C CA . LEU A 1 177 ? -6.817 0.106 6.136 1.00 94.62 177 LEU A CA 1
ATOM 1432 C C . LEU A 1 177 ? -7.435 -0.624 4.935 1.00 94.62 177 LEU A C 1
ATOM 1434 O O . LEU A 1 177 ? -8.454 -0.153 4.440 1.00 94.62 177 LEU A O 1
ATOM 1438 N N . LEU A 1 178 ? -6.919 -1.786 4.517 1.00 93.44 178 LEU A N 1
ATOM 1439 C CA . LEU A 1 178 ? -7.576 -2.628 3.504 1.00 93.44 178 LEU A CA 1
ATOM 1440 C C . LEU A 1 178 ? -8.969 -3.070 3.937 1.00 93.44 178 LEU A C 1
ATOM 1442 O O . LEU A 1 178 ? -9.905 -2.926 3.160 1.00 93.44 178 LEU A O 1
ATOM 1446 N N . GLU A 1 179 ? -9.144 -3.523 5.177 1.00 93.31 179 GLU A N 1
ATOM 1447 C CA . GLU A 1 179 ? -10.464 -3.922 5.672 1.00 93.31 179 GLU A CA 1
ATOM 1448 C C . GLU A 1 179 ? -11.440 -2.735 5.769 1.00 93.31 179 GLU A C 1
ATOM 1450 O O . GLU A 1 179 ? -12.632 -2.885 5.491 1.00 93.31 179 GLU A O 1
ATOM 1455 N N . LEU A 1 180 ? -10.951 -1.532 6.089 1.00 91.75 180 LEU A N 1
ATOM 1456 C CA . LEU A 1 180 ? -11.745 -0.301 6.014 1.00 91.75 180 LEU A CA 1
ATOM 1457 C C . LEU A 1 180 ? -12.102 0.086 4.569 1.00 91.75 180 LEU A C 1
ATOM 1459 O O . LEU A 1 180 ? -13.186 0.627 4.348 1.00 91.75 180 LEU A O 1
ATOM 1463 N N . ILE A 1 181 ? -11.235 -0.188 3.591 1.00 88.88 181 ILE A N 1
ATOM 1464 C CA . ILE A 1 181 ? -11.527 0.036 2.168 1.00 88.88 181 ILE A CA 1
ATOM 1465 C C . ILE A 1 181 ? -12.577 -0.971 1.675 1.00 88.88 181 ILE A C 1
ATOM 1467 O O . ILE A 1 181 ? -13.603 -0.563 1.132 1.00 88.88 181 ILE A O 1
ATOM 1471 N N . SER A 1 182 ? -12.365 -2.264 1.931 1.00 88.19 182 SER A N 1
ATOM 1472 C CA . SER A 1 182 ? -13.285 -3.368 1.618 1.00 88.19 182 SER A CA 1
ATOM 1473 C C . SER A 1 182 ? -14.695 -3.155 2.173 1.00 88.19 182 SER A C 1
ATOM 1475 O O . SER A 1 182 ? -15.691 -3.417 1.506 1.00 88.19 182 SER A O 1
ATOM 1477 N N . LYS A 1 183 ? -14.810 -2.611 3.391 1.00 86.31 183 LYS A N 1
ATOM 1478 C CA . LYS A 1 183 ? -16.099 -2.289 4.034 1.00 86.31 183 LYS A CA 1
ATOM 1479 C C . LYS A 1 183 ? -16.727 -0.965 3.564 1.00 86.31 183 LYS A C 1
ATOM 1481 O O . LYS A 1 183 ? -17.647 -0.472 4.212 1.00 86.31 183 LYS A O 1
ATOM 1486 N N . GLU A 1 184 ? -16.210 -0.353 2.497 1.00 81.19 184 GLU A N 1
ATOM 1487 C CA . GLU A 1 184 ? -16.535 1.000 2.006 1.00 81.19 184 GLU A CA 1
ATOM 1488 C C . GLU A 1 184 ? -16.382 2.147 3.035 1.00 81.19 184 GLU A C 1
ATOM 1490 O O . GLU A 1 184 ? -16.764 3.286 2.748 1.00 81.19 184 GLU A O 1
ATOM 1495 N N . PHE A 1 185 ? -15.797 1.899 4.215 1.00 81.06 185 PHE A N 1
ATOM 1496 C CA . PHE A 1 185 ? -15.562 2.924 5.241 1.00 81.06 185 PHE A CA 1
ATOM 1497 C C . PHE A 1 185 ? -14.560 3.976 4.744 1.00 81.06 185 PHE A C 1
ATOM 1499 O O . PHE A 1 185 ? -14.717 5.168 5.005 1.00 81.06 185 PHE A O 1
ATOM 1506 N N . ILE A 1 186 ? -13.572 3.549 3.951 1.00 81.62 186 ILE A N 1
ATOM 1507 C CA . ILE A 1 186 ? -12.721 4.425 3.143 1.00 81.62 186 ILE A CA 1
ATOM 1508 C C . ILE A 1 186 ? -12.998 4.127 1.670 1.00 81.62 186 ILE A C 1
ATOM 1510 O O . ILE A 1 186 ? -12.655 3.063 1.169 1.00 81.62 186 ILE A O 1
ATOM 1514 N N . LYS A 1 187 ? -13.578 5.074 0.932 1.00 74.56 187 LYS A N 1
ATOM 1515 C CA . LYS A 1 187 ? -13.728 4.916 -0.523 1.00 74.56 187 LYS A CA 1
ATOM 1516 C C . LYS A 1 187 ? -12.388 5.185 -1.201 1.00 74.56 187 LYS A C 1
ATOM 1518 O O . LYS A 1 187 ? -11.735 6.168 -0.881 1.00 74.56 187 LYS A O 1
ATOM 1523 N N . THR A 1 188 ? -11.983 4.338 -2.145 1.00 66.25 188 THR A N 1
ATOM 1524 C CA . THR A 1 188 ? -10.733 4.488 -2.922 1.00 66.25 188 THR A CA 1
ATOM 1525 C C . THR A 1 188 ? -10.962 4.840 -4.387 1.00 66.25 188 THR A C 1
ATOM 1527 O O . THR A 1 188 ? -9.993 4.998 -5.127 1.00 66.25 188 THR A O 1
ATOM 1530 N N . ASN A 1 189 ? -12.220 5.042 -4.802 1.00 59.22 189 ASN A N 1
ATOM 1531 C CA . ASN A 1 189 ? -12.645 5.348 -6.181 1.00 59.22 189 ASN A CA 1
ATOM 1532 C C . ASN A 1 189 ? -12.239 6.758 -6.670 1.00 59.22 189 ASN A C 1
ATOM 1534 O O . ASN A 1 189 ? -12.823 7.314 -7.599 1.00 59.22 189 ASN A O 1
ATOM 1538 N N . PHE A 1 190 ? -11.189 7.313 -6.068 1.00 52.94 190 PHE A N 1
ATOM 1539 C CA . PHE A 1 190 ? -10.357 8.400 -6.563 1.00 52.94 190 PHE A CA 1
ATOM 1540 C C . PHE A 1 190 ? -9.550 7.903 -7.776 1.00 52.94 190 PHE A C 1
ATOM 1542 O O . PHE A 1 190 ? -8.342 7.689 -7.706 1.00 52.94 190 PHE A O 1
ATOM 1549 N N . SER A 1 191 ? -10.270 7.606 -8.862 1.00 44.34 191 SER A N 1
ATOM 1550 C CA . SER A 1 191 ? -9.742 6.934 -10.049 1.00 44.34 191 SER A CA 1
ATOM 1551 C C . SER A 1 191 ? -8.765 7.814 -10.828 1.00 44.34 191 SER A C 1
ATOM 1553 O O . SER A 1 191 ? -9.057 8.974 -11.135 1.00 44.34 191 SER A O 1
ATOM 1555 N N . ASN A 1 192 ? -7.654 7.209 -11.252 1.00 43.81 192 ASN A N 1
ATOM 1556 C CA . ASN A 1 192 ? -6.807 7.726 -12.320 1.00 43.81 192 ASN A CA 1
ATOM 1557 C C . ASN A 1 192 ? -7.538 7.560 -13.673 1.00 43.81 192 ASN A C 1
ATOM 1559 O O . ASN A 1 192 ? -7.204 6.687 -14.465 1.00 43.81 192 ASN A O 1
ATOM 1563 N N . LYS A 1 193 ? -8.524 8.441 -13.913 1.00 38.50 193 LYS A N 1
ATOM 1564 C CA . LYS A 1 193 ? -9.404 8.555 -15.098 1.00 38.50 193 LYS A CA 1
ATOM 1565 C C . LYS A 1 193 ? -10.392 7.397 -15.355 1.00 38.50 193 LYS A C 1
ATOM 1567 O O . LYS A 1 193 ? -10.092 6.468 -16.083 1.00 38.50 193 LYS A O 1
ATOM 1572 N N . CYS A 1 194 ? -11.637 7.651 -14.932 1.00 30.05 194 CYS A N 1
ATOM 1573 C CA . CYS A 1 194 ? -12.914 7.322 -15.598 1.00 30.05 194 CYS A CA 1
ATOM 1574 C C . CYS A 1 194 ? -13.319 5.853 -15.897 1.00 30.05 194 CYS A C 1
ATOM 1576 O O . CYS A 1 194 ? -12.511 4.990 -16.195 1.00 30.05 194 CYS A O 1
ATOM 1578 N N . LEU A 1 195 ? -14.643 5.642 -15.902 1.00 32.22 195 LEU A N 1
ATOM 1579 C CA . LEU A 1 195 ? -15.379 4.493 -16.456 1.00 32.22 195 LEU A CA 1
ATOM 1580 C C . LEU A 1 195 ? -15.107 3.089 -15.873 1.00 32.22 195 LEU A C 1
ATOM 1582 O O . LEU A 1 195 ? -14.460 2.241 -16.479 1.00 32.22 195 LEU A O 1
ATOM 1586 N N . SER A 1 196 ? -15.874 2.752 -14.836 1.00 31.47 196 SER A N 1
ATOM 1587 C CA . SER A 1 196 ? -16.818 1.637 -14.990 1.00 31.47 196 SER A CA 1
ATOM 1588 C C . SER A 1 196 ? -18.178 2.023 -14.399 1.00 31.47 196 SER A C 1
ATOM 1590 O O . SER A 1 196 ? -18.267 2.749 -13.406 1.00 31.47 196 SER A O 1
ATOM 1592 N N . VAL A 1 197 ? -19.257 1.624 -15.076 1.00 35.44 197 VAL A N 1
ATOM 1593 C CA . VAL A 1 197 ? -20.632 1.980 -14.700 1.00 35.44 197 VAL A CA 1
ATOM 1594 C C . VAL A 1 197 ? -21.117 1.021 -13.616 1.00 35.44 197 VAL A C 1
ATOM 1596 O O . VAL A 1 197 ? -21.392 -0.142 -13.898 1.00 35.44 197 VAL A O 1
ATOM 1599 N N . ALA A 1 198 ? -21.273 1.516 -12.389 1.00 33.88 198 ALA A N 1
ATOM 1600 C CA . ALA A 1 198 ? -21.930 0.789 -11.306 1.00 33.88 198 ALA A CA 1
ATOM 1601 C C . ALA A 1 198 ? -22.862 1.726 -10.523 1.00 33.88 198 ALA A C 1
ATOM 1603 O O . ALA A 1 198 ? -22.440 2.500 -9.664 1.00 33.88 198 ALA A O 1
ATOM 1604 N N . ASN A 1 199 ? -24.158 1.650 -10.834 1.00 36.59 199 ASN A N 1
ATOM 1605 C CA . ASN A 1 199 ? -25.207 2.343 -10.094 1.00 36.59 199 ASN A CA 1
ATOM 1606 C C . ASN A 1 199 ? -25.502 1.606 -8.779 1.00 36.59 199 ASN A C 1
ATOM 1608 O O . ASN A 1 199 ? -26.320 0.687 -8.763 1.00 36.59 199 ASN A O 1
ATOM 1612 N N . THR A 1 200 ? -24.919 2.043 -7.664 1.00 33.16 200 THR A N 1
ATOM 1613 C CA . THR A 1 200 ? -25.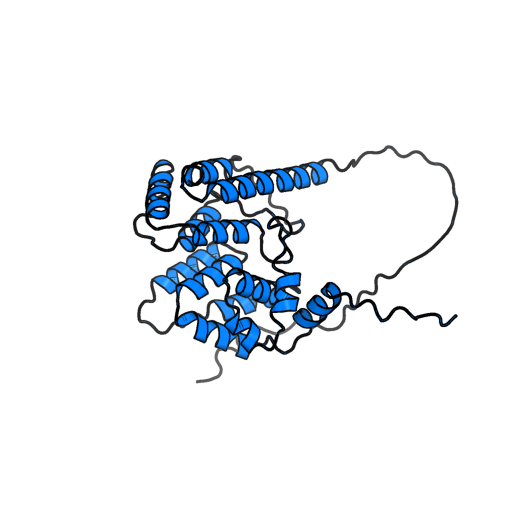386 1.653 -6.325 1.00 33.16 200 THR A CA 1
ATOM 1614 C C . THR A 1 200 ? -25.627 2.875 -5.445 1.00 33.16 200 THR A C 1
ATOM 1616 O O . THR A 1 200 ? -24.723 3.598 -5.032 1.00 33.16 200 THR A O 1
ATOM 1619 N N . SER A 1 201 ? -26.905 3.098 -5.131 1.00 38.22 201 SER A N 1
ATOM 1620 C CA . SER A 1 201 ? -27.346 4.074 -4.135 1.00 38.22 201 SER A CA 1
ATOM 1621 C C . SER A 1 201 ? -27.063 3.537 -2.728 1.00 38.22 201 SER A C 1
ATOM 1623 O O . SER A 1 201 ? -27.958 3.047 -2.039 1.00 38.22 201 SER A O 1
ATOM 1625 N N . THR A 1 202 ? -25.800 3.598 -2.299 1.00 31.61 202 THR A N 1
ATOM 1626 C CA . THR A 1 202 ? -25.401 3.376 -0.903 1.00 31.61 202 THR A CA 1
ATOM 1627 C C . THR A 1 202 ? -24.989 4.701 -0.260 1.00 31.61 202 THR A C 1
ATOM 1629 O O . THR A 1 202 ? -24.309 5.549 -0.841 1.00 31.61 202 THR A O 1
ATOM 1632 N N . LYS A 1 203 ? -25.505 4.915 0.953 1.00 34.12 203 LYS A N 1
ATOM 1633 C CA . LYS A 1 203 ? -25.494 6.170 1.720 1.00 34.12 203 LYS A CA 1
ATOM 1634 C C . LYS A 1 203 ? -24.109 6.847 1.727 1.00 34.12 203 LYS A C 1
ATOM 1636 O O . LYS A 1 203 ? -23.145 6.273 2.219 1.00 34.12 203 LYS A O 1
ATOM 1641 N N . LYS A 1 204 ? -24.020 8.091 1.227 1.00 40.44 204 LYS A N 1
ATOM 1642 C CA . LYS A 1 204 ? -22.775 8.888 1.151 1.00 40.44 204 LYS A CA 1
ATOM 1643 C C . LYS A 1 204 ? -22.195 9.219 2.544 1.00 40.44 204 LYS A C 1
ATOM 1645 O O . LYS A 1 204 ? -22.470 10.281 3.095 1.00 40.44 204 LYS A O 1
ATOM 1650 N N . MET A 1 205 ? -21.362 8.327 3.077 1.00 48.84 205 MET A N 1
ATOM 1651 C CA . MET A 1 205 ? -20.446 8.507 4.216 1.00 48.84 205 MET A CA 1
ATOM 1652 C C . MET A 1 205 ? -19.186 7.682 3.923 1.00 48.84 205 MET A C 1
ATOM 1654 O O . MET A 1 205 ? -19.319 6.526 3.538 1.00 48.84 205 MET A O 1
ATOM 1658 N N . ALA A 1 206 ? -17.994 8.274 4.052 1.00 54.94 206 ALA A N 1
ATOM 1659 C CA . ALA A 1 206 ? -16.712 7.563 3.937 1.00 54.94 206 ALA A CA 1
ATOM 1660 C C . ALA A 1 206 ? -15.563 8.388 4.554 1.00 54.94 206 ALA A C 1
ATOM 1662 O O . ALA A 1 206 ? -15.247 8.255 5.734 1.00 54.94 206 ALA A O 1
ATOM 1663 N N . VAL A 1 207 ? -14.993 9.331 3.791 1.00 67.00 207 VAL A N 1
ATOM 1664 C CA . VAL A 1 207 ? -13.760 10.043 4.177 1.00 67.00 207 VAL A CA 1
ATOM 1665 C C . VAL A 1 207 ? -13.912 10.830 5.479 1.00 67.00 207 VAL A C 1
ATOM 1667 O O . VAL A 1 207 ? -13.028 10.764 6.326 1.00 67.00 207 VAL A O 1
ATOM 1670 N N . ARG A 1 208 ? -15.028 11.545 5.686 1.00 72.00 208 ARG A N 1
ATOM 1671 C CA . ARG A 1 208 ? -15.214 12.407 6.872 1.00 72.00 208 ARG A CA 1
ATOM 1672 C C . ARG A 1 208 ? -15.101 11.662 8.199 1.00 72.00 208 ARG A C 1
ATOM 1674 O O . ARG A 1 208 ? -14.575 12.227 9.152 1.00 72.00 208 ARG A O 1
ATOM 1681 N N . ASP A 1 209 ? -15.615 10.440 8.281 1.00 75.31 209 ASP A N 1
ATOM 1682 C CA . ASP A 1 209 ? -15.635 9.686 9.536 1.00 75.31 209 ASP A CA 1
ATOM 1683 C C . ASP A 1 209 ? -14.294 8.994 9.784 1.00 75.31 209 ASP A C 1
ATOM 1685 O O . ASP A 1 209 ? -13.780 9.073 10.899 1.00 75.31 209 ASP A O 1
ATOM 1689 N N . PHE A 1 210 ? -13.643 8.472 8.737 1.00 84.19 210 PHE A N 1
ATOM 1690 C CA . PHE A 1 210 ? -12.236 8.068 8.813 1.00 84.19 210 PHE A CA 1
ATOM 1691 C C . PHE A 1 210 ? -11.333 9.233 9.246 1.00 84.19 210 PHE A C 1
ATOM 1693 O O . PHE A 1 210 ? -10.552 9.089 10.185 1.00 84.19 210 PHE A O 1
ATOM 1700 N N . VAL A 1 211 ? -11.504 10.419 8.660 1.00 85.44 211 VAL A N 1
ATOM 1701 C CA . VAL A 1 211 ? -10.759 11.625 9.040 1.00 85.44 211 VAL A CA 1
ATOM 1702 C C . VAL A 1 211 ? -10.932 11.959 10.527 1.00 85.44 211 VAL A C 1
ATOM 1704 O O . VAL A 1 211 ? -9.929 12.196 11.192 1.00 85.44 211 VAL A O 1
ATOM 1707 N N . LYS A 1 212 ? -12.140 11.874 11.102 1.00 85.38 212 LYS A N 1
ATOM 1708 C CA . LYS A 1 212 ? -12.336 12.055 12.559 1.00 85.38 212 LYS A CA 1
ATOM 1709 C C . LYS A 1 212 ? -11.533 11.065 13.409 1.00 85.38 212 LYS A C 1
ATOM 1711 O O . LYS A 1 212 ? -11.118 11.412 14.515 1.00 85.38 212 LYS A O 1
ATOM 1716 N N . THR A 1 213 ? -11.312 9.837 12.922 1.00 84.81 213 THR A N 1
ATOM 1717 C CA . THR A 1 213 ? -10.516 8.833 13.655 1.00 84.81 213 THR A CA 1
ATOM 1718 C C . THR A 1 213 ? -9.021 9.153 13.697 1.00 84.81 213 THR A C 1
ATOM 1720 O O . THR A 1 213 ? -8.360 8.709 14.637 1.00 84.81 213 THR A O 1
ATOM 1723 N N . ILE A 1 214 ? -8.509 9.941 12.739 1.00 87.94 214 ILE A N 1
ATOM 1724 C CA . ILE A 1 214 ? -7.081 10.283 12.614 1.00 87.94 214 ILE A CA 1
ATOM 1725 C C . ILE A 1 214 ? -6.742 11.754 12.909 1.00 87.94 214 ILE A C 1
ATOM 1727 O O . ILE A 1 214 ? -5.615 12.039 13.295 1.00 87.94 214 ILE A O 1
ATOM 1731 N N . GLU A 1 215 ? -7.687 12.696 12.804 1.00 86.44 215 GLU A N 1
ATOM 1732 C CA . GLU A 1 215 ? -7.395 14.141 12.899 1.00 86.44 215 GLU A CA 1
ATOM 1733 C C . GLU A 1 215 ? -6.913 14.596 14.286 1.00 86.44 215 GLU A C 1
ATOM 1735 O O . GLU A 1 215 ? -6.243 15.619 14.414 1.00 86.44 215 GLU A O 1
ATOM 1740 N N . ASN A 1 216 ? -7.221 13.806 15.318 1.00 83.31 216 ASN A N 1
ATOM 1741 C CA . ASN A 1 216 ? -6.805 14.022 16.705 1.00 83.31 216 ASN A CA 1
ATOM 1742 C C . ASN A 1 216 ? -5.519 13.249 17.077 1.00 83.31 216 ASN A C 1
ATOM 1744 O O . ASN A 1 216 ? -5.158 13.172 18.255 1.00 83.31 216 ASN A O 1
ATOM 1748 N N . LEU A 1 217 ? -4.847 12.635 16.098 1.00 89.50 217 LEU A N 1
ATOM 1749 C CA . LEU A 1 217 ? -3.588 11.914 16.281 1.00 89.50 217 LEU A CA 1
ATOM 1750 C C . LEU A 1 217 ? -2.407 12.839 15.966 1.00 89.50 217 LEU A C 1
ATOM 1752 O O . LEU A 1 217 ? -2.364 13.520 14.943 1.00 89.50 217 LEU A O 1
ATOM 1756 N N . GLU A 1 218 ? -1.444 12.872 16.880 1.00 85.94 218 GLU A N 1
ATOM 1757 C CA . GLU A 1 218 ? -0.305 13.786 16.828 1.00 85.94 218 GLU A CA 1
ATOM 1758 C C . GLU A 1 218 ? 0.638 13.423 15.673 1.00 85.94 218 GLU A C 1
ATOM 1760 O O . GLU A 1 218 ? 1.049 12.270 15.572 1.00 85.94 218 GLU A O 1
ATOM 1765 N N . GLY A 1 219 ? 0.957 14.382 14.800 1.00 82.75 219 GLY A N 1
ATOM 1766 C CA . GLY A 1 219 ? 1.775 14.181 13.596 1.00 82.75 219 GLY A CA 1
ATOM 1767 C C . GLY A 1 219 ? 0.961 13.956 12.315 1.00 82.75 219 GLY A C 1
ATOM 1768 O O . GLY A 1 219 ? 1.434 14.270 11.227 1.00 82.75 219 GLY A O 1
ATOM 1769 N N . LEU A 1 220 ? -0.298 13.508 12.414 1.00 87.62 220 LEU A N 1
ATOM 1770 C CA . LEU A 1 220 ? -1.126 13.174 11.244 1.00 87.62 220 LEU A CA 1
ATOM 1771 C C . LEU A 1 220 ? -1.967 14.346 10.708 1.00 87.62 220 LEU A C 1
ATOM 1773 O O . LEU A 1 220 ? -2.744 14.168 9.764 1.00 87.62 220 LEU A O 1
ATOM 1777 N N . GLN A 1 221 ? -1.836 15.554 11.266 1.00 86.69 221 GLN A N 1
ATOM 1778 C CA . GLN A 1 221 ? -2.677 16.697 10.890 1.00 86.69 221 GLN A CA 1
ATOM 1779 C C . GLN A 1 221 ? -2.479 17.122 9.425 1.00 86.69 221 GLN A C 1
ATOM 1781 O O . GLN A 1 221 ? -3.460 17.384 8.731 1.00 86.69 221 GLN A O 1
ATOM 1786 N N . ILE A 1 222 ? -1.234 17.131 8.931 1.00 85.12 222 ILE A N 1
ATOM 1787 C CA . ILE A 1 222 ? -0.919 17.486 7.535 1.00 85.12 222 ILE A CA 1
ATOM 1788 C C . ILE A 1 222 ? -1.515 16.448 6.576 1.00 85.12 222 ILE A C 1
ATOM 1790 O O . ILE A 1 222 ? -2.252 16.811 5.663 1.00 85.12 222 ILE A O 1
ATOM 1794 N N . LEU A 1 223 ? -1.302 15.154 6.837 1.00 83.81 223 LEU A N 1
ATOM 1795 C CA . LEU A 1 223 ? -1.857 14.060 6.025 1.00 83.81 223 LEU A CA 1
ATOM 1796 C C . LEU A 1 223 ? -3.396 14.058 6.032 1.00 83.81 223 LEU A C 1
ATOM 1798 O O . LEU A 1 223 ? -4.038 13.778 5.022 1.00 83.81 223 LEU A O 1
ATOM 1802 N N . THR A 1 224 ? -4.004 14.454 7.152 1.00 84.19 224 THR A N 1
ATOM 1803 C CA . THR A 1 224 ? -5.455 14.651 7.261 1.00 84.19 224 THR A CA 1
ATOM 1804 C C . THR A 1 224 ? -5.951 15.812 6.387 1.00 84.19 224 THR A C 1
ATOM 1806 O O . THR A 1 224 ? -7.034 15.727 5.800 1.00 84.19 224 THR A O 1
ATOM 1809 N N . MET A 1 225 ? -5.183 16.902 6.286 1.00 84.94 225 MET A N 1
ATOM 1810 C CA . MET A 1 225 ? -5.484 18.019 5.382 1.00 84.94 225 MET A CA 1
ATOM 1811 C C . MET A 1 225 ? -5.301 17.622 3.912 1.00 84.94 225 MET A C 1
ATOM 1813 O O . MET A 1 225 ? -6.179 17.930 3.107 1.00 84.94 225 MET A O 1
ATOM 1817 N N . GLU A 1 226 ? -4.234 16.889 3.572 1.00 83.75 226 GLU A N 1
ATOM 1818 C CA . GLU A 1 226 ? -4.035 16.311 2.233 1.00 83.75 226 GLU A CA 1
ATOM 1819 C C . GLU A 1 226 ? -5.222 15.419 1.833 1.00 83.75 226 GLU A C 1
ATOM 1821 O O . GLU A 1 226 ? -5.717 15.524 0.712 1.00 83.75 226 GLU A O 1
ATOM 1826 N N . LEU A 1 227 ? -5.753 14.609 2.758 1.00 82.81 227 LEU A N 1
ATOM 1827 C CA . LEU A 1 227 ? -6.863 13.695 2.470 1.00 82.81 227 LEU A CA 1
ATOM 1828 C C . LEU A 1 227 ? -8.181 14.446 2.226 1.00 82.81 227 LEU A C 1
ATOM 1830 O O . LEU A 1 227 ? -8.902 14.136 1.277 1.00 82.81 227 LEU A O 1
ATOM 1834 N N . LYS A 1 228 ? -8.461 15.481 3.031 1.00 83.44 228 LYS A N 1
ATOM 1835 C CA . LYS A 1 228 ? -9.590 16.412 2.831 1.00 83.44 228 LYS A CA 1
ATOM 1836 C C . LYS A 1 228 ? -9.470 17.168 1.491 1.00 83.44 228 LYS A C 1
ATOM 1838 O O . LYS A 1 228 ? -10.473 17.369 0.802 1.00 83.44 228 LYS A O 1
ATOM 1843 N N . ALA A 1 229 ? -8.260 17.569 1.092 1.00 81.00 229 ALA A N 1
ATOM 1844 C CA . ALA A 1 229 ? -8.010 18.244 -0.184 1.00 81.00 229 ALA A CA 1
ATOM 1845 C C . ALA A 1 229 ? -8.200 17.304 -1.390 1.00 81.00 229 ALA A C 1
ATOM 1847 O O . ALA A 1 229 ? -8.874 17.669 -2.353 1.00 81.00 229 ALA A O 1
ATOM 1848 N N . LEU A 1 230 ? -7.677 16.077 -1.306 1.00 76.94 230 LEU A N 1
ATOM 1849 C CA . LEU A 1 230 ? -7.820 15.035 -2.326 1.00 76.94 230 LEU A CA 1
ATOM 1850 C C . LEU A 1 230 ? -9.288 14.614 -2.525 1.00 76.94 230 LEU A C 1
ATOM 1852 O O . LEU A 1 230 ? -9.735 14.490 -3.666 1.00 76.94 230 LEU A O 1
ATOM 1856 N N . GLU A 1 231 ? -10.066 14.488 -1.441 1.00 76.38 231 GLU A N 1
ATOM 1857 C CA . GLU A 1 231 ? -11.524 14.294 -1.517 1.00 76.38 231 GLU A CA 1
ATOM 1858 C C . GLU A 1 231 ? -12.204 15.445 -2.281 1.00 76.38 231 GLU A C 1
ATOM 1860 O O . GLU A 1 231 ? -13.049 15.216 -3.149 1.00 76.38 231 GLU A O 1
ATOM 1865 N N . THR A 1 232 ? -11.820 16.689 -1.985 1.00 75.88 232 THR A N 1
ATOM 1866 C CA . THR A 1 232 ? -12.423 17.888 -2.584 1.00 75.88 232 THR A CA 1
ATOM 1867 C C . THR A 1 232 ? -12.141 17.992 -4.084 1.00 75.88 232 THR A C 1
ATOM 1869 O O . THR A 1 232 ? -13.068 18.223 -4.864 1.00 75.88 232 THR A O 1
ATOM 1872 N N . GLU A 1 233 ? -10.891 17.797 -4.515 1.00 71.00 233 GLU A N 1
ATOM 1873 C CA . GLU A 1 233 ? -10.530 17.946 -5.932 1.00 71.00 233 GLU A CA 1
ATOM 1874 C C . GLU A 1 233 ? -11.165 16.848 -6.797 1.00 71.00 233 GLU A C 1
ATOM 1876 O O . GLU A 1 233 ? -11.654 17.133 -7.891 1.00 71.00 233 GLU A O 1
ATOM 1881 N N . VAL A 1 234 ? -11.266 15.610 -6.299 1.00 65.56 234 VAL A N 1
ATOM 1882 C CA . VAL A 1 234 ? -11.930 14.543 -7.061 1.00 65.56 234 VAL A CA 1
ATOM 1883 C C . VAL A 1 234 ? -13.443 14.748 -7.146 1.00 65.56 234 VAL A C 1
ATOM 1885 O O . VAL A 1 234 ? -14.004 14.576 -8.228 1.00 65.56 234 VAL A O 1
ATOM 1888 N N . ASN A 1 235 ? -14.111 15.189 -6.074 1.00 65.25 235 ASN A N 1
ATOM 1889 C CA . ASN A 1 235 ? -15.540 15.531 -6.139 1.00 65.25 235 ASN A CA 1
ATOM 1890 C C . ASN A 1 235 ? -15.815 16.617 -7.198 1.00 65.25 235 ASN A C 1
ATOM 1892 O O . ASN A 1 235 ? -16.720 16.472 -8.016 1.00 65.25 235 ASN A O 1
ATOM 1896 N N . LYS A 1 236 ? -14.965 17.645 -7.265 1.00 67.25 236 LYS A N 1
ATOM 1897 C CA . LYS A 1 236 ? -15.008 18.707 -8.284 1.00 67.25 236 LYS A CA 1
ATOM 1898 C C . LYS A 1 236 ? -14.762 18.189 -9.709 1.00 67.25 236 LYS A C 1
ATOM 1900 O O . LYS A 1 236 ? -15.343 18.717 -10.657 1.00 67.25 236 LYS A O 1
ATOM 1905 N N . HIS A 1 237 ? -13.931 17.160 -9.892 1.00 58.84 237 HIS A N 1
ATOM 1906 C CA . HIS A 1 237 ? -13.774 16.492 -11.190 1.00 58.84 237 HIS A CA 1
ATOM 1907 C C . HIS A 1 237 ? -15.026 15.698 -11.598 1.00 58.84 237 HIS A C 1
ATOM 1909 O O . HIS A 1 237 ? -15.427 15.783 -12.760 1.00 58.84 237 HIS A O 1
ATOM 1915 N N . PHE A 1 238 ? -15.679 14.998 -10.664 1.00 52.84 238 PHE A N 1
ATOM 1916 C CA . PHE A 1 238 ? -16.963 14.334 -10.924 1.00 52.84 238 PHE A CA 1
ATOM 1917 C C . PHE A 1 238 ? -18.069 15.339 -11.274 1.00 52.84 238 PHE A C 1
ATOM 1919 O O . PHE A 1 238 ? -18.763 15.142 -12.267 1.00 52.84 238 PHE A O 1
ATOM 1926 N N . GLU A 1 239 ? -18.183 16.446 -10.534 1.00 53.69 239 GLU A N 1
ATOM 1927 C CA . GLU A 1 239 ? -19.174 17.496 -10.810 1.00 53.69 239 GLU A CA 1
ATOM 1928 C C . GLU A 1 239 ? -18.951 18.176 -12.169 1.00 53.69 239 GLU A C 1
ATOM 1930 O O . GLU A 1 239 ? -19.917 18.521 -12.847 1.00 53.69 239 GLU A O 1
ATOM 1935 N N . LYS A 1 240 ? -17.701 18.334 -12.622 1.00 54.00 240 LYS A N 1
ATOM 1936 C CA . LYS A 1 240 ? -17.413 18.822 -13.981 1.00 54.00 240 LYS A CA 1
ATOM 1937 C C . LYS A 1 240 ? -17.789 17.811 -15.064 1.00 54.00 240 LYS A C 1
ATOM 1939 O O . LYS A 1 240 ? -18.324 18.217 -16.088 1.00 54.00 240 LYS A O 1
ATOM 1944 N N . ALA A 1 241 ? -17.536 16.521 -14.841 1.00 48.94 241 ALA A N 1
ATOM 1945 C CA . ALA A 1 241 ? -17.889 15.470 -15.796 1.00 48.94 241 ALA A CA 1
ATOM 1946 C C . ALA A 1 241 ? -19.413 15.300 -15.950 1.00 48.94 241 ALA A C 1
ATOM 1948 O O . ALA A 1 241 ? -19.881 15.001 -17.043 1.00 48.94 241 ALA A O 1
ATOM 1949 N N . SER A 1 242 ? -20.192 15.541 -14.888 1.00 45.22 242 SER A N 1
ATOM 1950 C CA . SER A 1 242 ? -21.661 15.486 -14.924 1.00 45.22 242 SER A CA 1
ATOM 1951 C C . SER A 1 242 ? -22.350 16.771 -15.406 1.00 45.22 242 SER A C 1
ATOM 1953 O O . SER A 1 242 ? -23.554 16.749 -15.619 1.00 45.22 242 SER A O 1
ATOM 1955 N N . ASN A 1 243 ? -21.620 17.883 -15.561 1.00 39.22 243 ASN A N 1
ATOM 1956 C CA . ASN A 1 243 ? -22.145 19.163 -16.066 1.00 39.22 243 ASN A CA 1
ATOM 1957 C C . ASN A 1 243 ? -21.620 19.498 -17.480 1.00 39.22 243 ASN A C 1
ATOM 1959 O O . ASN A 1 243 ? -21.512 20.666 -17.852 1.00 39.22 243 ASN A O 1
ATOM 1963 N N . SER A 1 244 ? -21.280 18.474 -18.270 1.00 33.47 244 SER A N 1
ATOM 1964 C CA . SER A 1 244 ? -21.114 18.615 -19.720 1.00 33.47 244 SER A CA 1
ATOM 1965 C C . SER A 1 244 ? -22.480 18.921 -20.353 1.00 33.47 244 SER A C 1
ATOM 1967 O O . SER A 1 244 ? -23.408 18.144 -20.129 1.00 33.47 244 SER A O 1
ATOM 1969 N N . PRO A 1 245 ? -22.647 20.015 -21.120 1.00 38.81 245 PRO A N 1
ATOM 1970 C CA . PRO A 1 245 ? -23.939 20.372 -21.695 1.00 38.81 245 PRO A CA 1
ATOM 1971 C C . PRO A 1 245 ? -24.261 19.525 -22.937 1.00 38.81 245 PRO A C 1
ATOM 1973 O O . PRO A 1 245 ? -24.050 19.953 -24.071 1.00 38.81 245 PRO A O 1
ATOM 1976 N N . GLU A 1 246 ? -24.833 18.340 -22.722 1.00 40.97 246 GLU A N 1
ATOM 1977 C CA . GLU A 1 246 ? -25.756 17.743 -23.694 1.00 40.97 246 GLU A CA 1
ATOM 1978 C C . GLU A 1 246 ? -27.068 18.545 -23.669 1.00 40.97 246 GLU A C 1
ATOM 1980 O O . GLU A 1 246 ? -27.964 18.233 -22.897 1.00 40.97 246 GLU A O 1
ATOM 1985 N N . ASP A 1 247 ? -27.099 19.650 -24.423 1.00 40.66 247 ASP A N 1
ATOM 1986 C CA . ASP A 1 247 ? -28.277 20.265 -25.069 1.00 40.66 247 ASP A CA 1
ATOM 1987 C C . ASP A 1 247 ? -27.939 21.710 -25.487 1.00 40.66 247 ASP A C 1
ATOM 1989 O O . ASP A 1 247 ? -28.234 22.690 -24.798 1.00 40.66 247 ASP A O 1
ATOM 1993 N N . ALA A 1 248 ? -27.323 21.850 -26.663 1.00 31.09 248 ALA A N 1
ATOM 1994 C CA . ALA A 1 248 ? -27.334 23.095 -27.426 1.00 31.09 248 ALA A CA 1
ATOM 1995 C C . ALA A 1 248 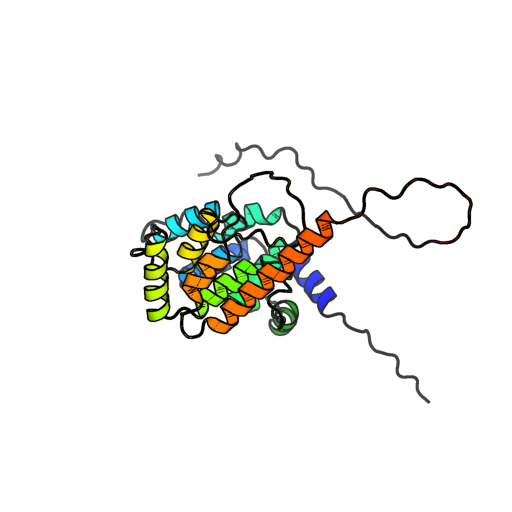? -28.215 22.871 -28.669 1.00 31.09 248 ALA A C 1
ATOM 1997 O O . ALA A 1 248 ? -27.976 21.908 -29.402 1.00 31.09 248 ALA A O 1
ATOM 1998 N N . PRO A 1 249 ? -29.250 23.697 -28.914 1.00 32.38 249 PRO A N 1
ATOM 1999 C CA . PRO A 1 249 ? -30.190 23.451 -29.999 1.00 32.38 249 PRO A CA 1
ATOM 2000 C C . PRO A 1 249 ? -29.529 23.634 -31.367 1.00 32.38 249 PRO A C 1
ATOM 2002 O O . PRO A 1 249 ? -28.707 24.526 -31.569 1.00 32.38 249 PRO A O 1
ATOM 2005 N N . ILE A 1 250 ? -29.947 22.801 -32.320 1.00 35.91 250 ILE A N 1
ATOM 2006 C CA . ILE A 1 250 ? -29.528 22.870 -33.720 1.00 35.91 250 ILE A CA 1
ATOM 2007 C C . ILE A 1 250 ? -29.934 24.229 -34.307 1.00 35.91 250 ILE A C 1
ATOM 2009 O O . ILE A 1 250 ? -31.120 24.554 -34.367 1.00 35.91 250 ILE A O 1
ATOM 2013 N N . SER A 1 251 ? -28.955 24.981 -34.806 1.00 31.05 251 SER A N 1
ATOM 2014 C CA . SER A 1 251 ? -29.167 26.075 -35.753 1.00 31.05 251 SER A CA 1
ATOM 2015 C C . SER A 1 251 ? -28.171 25.938 -36.900 1.00 31.05 251 SER A C 1
ATOM 2017 O O . SER A 1 251 ? -26.960 26.035 -36.692 1.00 31.05 251 SER A O 1
ATOM 2019 N N . GLU A 1 252 ? -28.685 25.687 -38.099 1.00 31.91 252 GLU A N 1
ATOM 2020 C CA . GLU A 1 252 ? -27.915 25.681 -39.342 1.00 31.91 252 GLU A CA 1
ATOM 2021 C C . GLU A 1 252 ? -27.415 27.105 -39.657 1.00 31.91 252 GLU A C 1
ATOM 2023 O O . GLU A 1 252 ? -28.190 28.046 -39.531 1.00 31.91 252 GLU A O 1
ATOM 2028 N N . GLU A 1 253 ? -26.146 27.265 -40.069 1.00 28.42 253 GLU A N 1
ATOM 2029 C CA . GLU A 1 253 ? -25.777 27.871 -41.371 1.00 28.42 253 GLU A CA 1
ATOM 2030 C C . GLU A 1 253 ? -24.244 28.023 -41.593 1.00 28.42 253 GLU A C 1
ATOM 2032 O O . GLU A 1 253 ? -23.545 28.778 -40.927 1.00 28.42 253 GLU A O 1
ATOM 2037 N N . THR A 1 254 ? -23.760 27.349 -42.647 1.00 27.50 254 THR A N 1
ATOM 2038 C CA . THR A 1 254 ? -22.658 27.722 -43.576 1.00 27.50 254 THR A CA 1
ATOM 2039 C C . THR A 1 254 ? -21.196 27.977 -43.124 1.00 27.50 254 THR A C 1
ATOM 2041 O O . THR A 1 254 ? -20.836 29.045 -42.648 1.00 27.50 254 THR A O 1
ATOM 2044 N N . HIS A 1 255 ? -20.329 27.034 -43.535 1.00 29.23 255 HIS A N 1
ATOM 2045 C CA . HIS A 1 255 ? -18.986 27.173 -44.155 1.00 29.23 255 HIS A CA 1
ATOM 2046 C C . HIS A 1 255 ? -17.923 28.178 -43.641 1.00 29.23 255 HIS A C 1
ATOM 2048 O O . HIS A 1 255 ? -18.037 29.385 -43.862 1.00 29.23 255 HIS A O 1
ATOM 2054 N N . LYS A 1 256 ? -16.735 27.636 -43.303 1.00 28.38 256 LYS A N 1
ATOM 2055 C CA . LYS A 1 256 ? -15.531 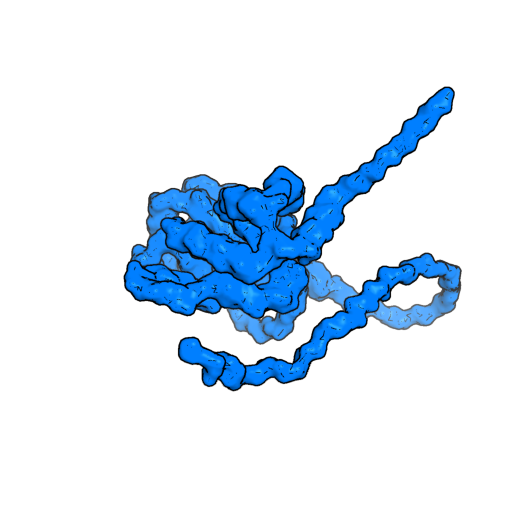27.653 -44.183 1.00 28.38 256 LYS A CA 1
ATOM 2056 C C . LYS A 1 256 ? -14.414 26.694 -43.716 1.00 28.38 256 LYS A C 1
ATOM 2058 O O . LYS A 1 256 ? -14.300 26.427 -42.526 1.00 28.38 256 LYS A O 1
ATOM 2063 N N . GLU A 1 257 ? -13.632 26.197 -44.679 1.00 28.48 257 GLU A N 1
ATOM 2064 C CA . GLU A 1 257 ? -12.341 25.478 -44.531 1.00 28.48 257 GLU A CA 1
ATOM 2065 C C . GLU A 1 257 ? -11.224 26.478 -44.103 1.00 28.48 257 GLU A C 1
ATOM 2067 O O . GLU A 1 257 ? -11.486 27.684 -44.092 1.00 28.48 257 GLU A O 1
ATOM 2072 N N . ASP A 1 258 ? -9.981 26.149 -43.718 1.00 26.75 258 ASP A N 1
ATOM 2073 C CA . ASP A 1 258 ? -9.174 24.904 -43.638 1.00 26.75 258 ASP A CA 1
ATOM 2074 C C . ASP A 1 258 ? -8.645 24.712 -42.169 1.00 26.75 258 ASP A C 1
ATOM 2076 O O . ASP A 1 258 ? -9.119 25.413 -41.277 1.00 26.75 258 ASP A O 1
ATOM 2080 N N . ASP A 1 259 ? -7.699 23.851 -41.742 1.00 28.52 259 ASP A N 1
ATOM 2081 C CA . ASP A 1 259 ? -6.816 22.820 -42.343 1.00 28.52 259 ASP A CA 1
ATOM 2082 C C . ASP A 1 259 ? -6.463 21.733 -41.270 1.00 28.52 259 ASP A C 1
ATOM 2084 O O . ASP A 1 259 ? -6.893 21.794 -40.116 1.00 28.52 259 ASP A O 1
ATOM 2088 N N . LYS A 1 260 ? -5.654 20.742 -41.656 1.00 29.77 260 LYS A N 1
ATOM 2089 C CA . LYS A 1 260 ? -5.100 19.585 -40.926 1.00 29.77 260 LYS A CA 1
ATOM 2090 C C . LYS A 1 260 ? -4.202 19.865 -39.708 1.00 29.77 260 LYS A C 1
ATOM 2092 O O . LYS A 1 260 ? -3.338 20.734 -39.749 1.00 29.77 260 LYS A O 1
ATOM 2097 N N . PHE A 1 261 ? -4.223 18.924 -38.754 1.00 27.52 261 PHE A N 1
ATOM 2098 C CA . PHE A 1 261 ? -3.099 17.980 -38.567 1.00 27.52 261 PHE A CA 1
ATOM 2099 C C . PHE A 1 261 ? -3.531 16.724 -37.784 1.00 27.52 261 PHE A C 1
ATOM 2101 O O . PHE A 1 261 ? -3.622 16.736 -36.558 1.00 27.52 261 PHE A O 1
ATOM 2108 N N . ASP A 1 262 ? -3.767 15.628 -38.509 1.00 29.17 262 ASP A N 1
ATOM 2109 C CA . ASP A 1 262 ? -3.864 14.283 -37.936 1.00 29.17 262 ASP A CA 1
ATOM 2110 C C . ASP A 1 262 ? -2.482 13.767 -37.516 1.00 29.17 262 ASP A C 1
ATOM 2112 O O . ASP A 1 262 ? -1.482 14.066 -38.170 1.00 29.17 262 ASP A O 1
ATOM 2116 N N . ASN A 1 263 ? -2.447 12.944 -36.463 1.00 30.12 263 ASN A N 1
ATOM 2117 C CA . ASN A 1 263 ? -1.577 11.764 -36.370 1.00 30.12 263 ASN A CA 1
ATOM 2118 C C . ASN A 1 263 ? -1.965 10.920 -35.146 1.00 30.12 263 ASN A C 1
ATOM 2120 O O . ASN A 1 263 ? -1.353 10.989 -34.080 1.00 30.12 263 ASN A O 1
ATOM 2124 N N . ALA A 1 264 ? -3.000 10.099 -35.324 1.00 31.36 264 ALA A N 1
ATOM 2125 C CA . ALA A 1 264 ? -3.260 8.942 -34.480 1.00 31.36 264 ALA A CA 1
ATOM 2126 C C . ALA A 1 264 ? -2.745 7.689 -35.206 1.00 31.36 264 ALA A C 1
ATOM 2128 O O . ALA A 1 264 ? -3.503 7.022 -35.905 1.00 31.36 264 ALA A O 1
ATOM 2129 N N . GLU A 1 265 ? -1.455 7.370 -35.060 1.00 28.31 265 GLU A N 1
ATOM 2130 C CA . GLU A 1 265 ? -0.944 6.062 -35.486 1.00 28.31 265 GLU A CA 1
ATOM 2131 C C . GLU A 1 265 ? -1.210 5.028 -34.391 1.00 28.31 265 GLU A C 1
ATOM 2133 O O . GLU A 1 265 ? -0.461 4.861 -33.427 1.00 28.31 265 GLU A O 1
ATOM 2138 N N . ILE A 1 266 ? -2.344 4.351 -34.558 1.00 31.34 266 ILE A N 1
ATOM 2139 C CA . ILE A 1 266 ? -2.682 3.109 -33.875 1.00 31.34 266 ILE A CA 1
ATOM 2140 C C . ILE A 1 266 ? -1.810 2.007 -34.486 1.00 31.34 266 ILE A C 1
ATOM 2142 O O . ILE A 1 266 ? -1.980 1.669 -35.653 1.00 31.34 266 ILE A O 1
ATOM 2146 N N . PHE A 1 267 ? -0.913 1.426 -33.690 1.00 27.03 267 PHE A N 1
ATOM 2147 C CA . PHE A 1 267 ? -0.317 0.122 -33.984 1.00 27.03 267 PHE A CA 1
ATOM 2148 C C . PHE A 1 267 ? -0.970 -0.932 -33.086 1.00 27.03 267 PHE A C 1
ATOM 2150 O O . PHE A 1 267 ? -0.442 -1.315 -32.042 1.00 27.03 267 PHE A O 1
ATOM 2157 N N . GLU A 1 268 ? -2.150 -1.386 -33.504 1.00 34.12 268 GLU A N 1
ATOM 2158 C CA . GLU A 1 268 ? -2.566 -2.754 -33.217 1.00 34.12 268 GLU A CA 1
ATOM 2159 C C . GLU A 1 268 ? -1.770 -3.665 -34.149 1.00 34.12 268 GLU A C 1
ATOM 2161 O O . GLU A 1 268 ? -1.921 -3.566 -35.363 1.00 34.12 268 GLU A O 1
ATOM 2166 N N . ASP A 1 269 ? -0.945 -4.558 -33.601 1.00 26.55 269 ASP A N 1
ATOM 2167 C CA . ASP A 1 269 ? -0.636 -5.795 -34.313 1.00 26.55 269 ASP A CA 1
ATOM 2168 C C . ASP A 1 269 ? -0.225 -6.929 -33.358 1.00 26.55 269 ASP A C 1
ATOM 2170 O O . ASP A 1 269 ? 0.690 -6.801 -32.544 1.00 26.55 269 ASP A O 1
ATOM 2174 N N . SER A 1 270 ? -0.907 -8.066 -33.512 1.00 31.50 270 SER A N 1
ATOM 2175 C CA . SER A 1 270 ? -0.561 -9.397 -32.987 1.00 31.50 270 SER A CA 1
ATOM 2176 C C . SER A 1 270 ? -0.456 -9.611 -31.459 1.00 31.50 270 SER A C 1
ATOM 2178 O O . SER A 1 270 ? 0.621 -9.829 -30.899 1.00 31.50 270 SER A O 1
ATOM 2180 N N . LEU A 1 271 ? -1.615 -9.763 -30.807 1.00 30.86 271 LEU A N 1
ATOM 2181 C CA . LEU A 1 271 ? -1.778 -10.726 -29.704 1.00 30.86 271 LEU A CA 1
ATOM 2182 C C . LEU A 1 271 ? -2.976 -11.645 -29.988 1.00 30.86 271 LEU A C 1
ATOM 2184 O O . LEU A 1 271 ? -4.111 -11.345 -29.622 1.00 30.86 271 LEU A O 1
ATOM 2188 N N . ASN A 1 272 ? -2.712 -12.786 -30.633 1.00 27.70 272 ASN A N 1
ATOM 2189 C CA . ASN A 1 272 ? -3.694 -13.862 -30.790 1.00 27.70 272 ASN A CA 1
ATOM 2190 C C . ASN A 1 272 ? -4.037 -14.467 -29.418 1.00 27.70 272 ASN A C 1
ATOM 2192 O O . ASN A 1 272 ? -3.259 -15.246 -28.870 1.00 27.70 272 ASN A O 1
ATOM 2196 N N . PHE A 1 273 ? -5.216 -14.135 -28.891 1.00 34.22 273 PHE A N 1
ATOM 2197 C CA . PHE A 1 273 ? -5.785 -14.719 -27.673 1.00 34.22 273 PHE A CA 1
ATOM 2198 C C . PHE A 1 273 ? -6.816 -15.812 -27.997 1.00 34.22 273 PHE A C 1
ATOM 2200 O O . PHE A 1 273 ? -7.988 -15.705 -27.649 1.00 34.22 273 PHE A O 1
ATOM 2207 N N . GLU A 1 274 ? -6.366 -16.902 -28.618 1.00 33.06 274 GLU A N 1
ATOM 2208 C CA . GLU A 1 274 ? -7.102 -18.172 -28.629 1.00 33.06 274 GLU A CA 1
ATOM 2209 C C . GLU A 1 274 ? -6.142 -19.319 -28.274 1.00 33.06 274 GLU A C 1
ATOM 2211 O O . GLU A 1 274 ? -5.018 -19.368 -28.770 1.00 33.06 274 GLU A O 1
ATOM 2216 N N . ASN A 1 275 ? -6.607 -20.240 -27.419 1.00 33.34 275 ASN A N 1
ATOM 2217 C CA . ASN A 1 275 ? -5.897 -21.414 -26.875 1.00 33.34 275 ASN A CA 1
ATOM 2218 C C . ASN A 1 275 ? -4.856 -21.166 -25.761 1.00 33.34 275 ASN A C 1
ATOM 2220 O O . ASN A 1 275 ? -3.670 -21.438 -25.920 1.00 33.34 275 ASN A O 1
ATOM 2224 N N . LEU A 1 276 ? -5.346 -20.793 -24.573 1.00 31.88 276 LEU A N 1
ATOM 2225 C CA . LEU A 1 276 ? -4.789 -21.272 -23.297 1.00 31.88 276 LEU A CA 1
ATOM 2226 C C . LEU A 1 276 ? -5.943 -21.742 -22.399 1.00 31.88 276 LEU A C 1
ATOM 2228 O O . LEU A 1 276 ? -6.512 -20.971 -21.625 1.00 31.88 276 LEU A O 1
ATOM 2232 N N . THR A 1 277 ? -6.330 -23.009 -22.549 1.00 36.03 277 THR A N 1
ATOM 2233 C CA . THR A 1 277 ? -7.297 -23.688 -21.674 1.00 36.03 277 THR A CA 1
ATOM 2234 C C . THR A 1 277 ? -6.611 -24.234 -20.421 1.00 36.03 277 THR A C 1
ATOM 2236 O O . THR A 1 277 ? -5.419 -24.521 -20.412 1.00 36.03 277 THR A O 1
ATOM 2239 N N . LEU A 1 278 ? -7.378 -24.389 -19.339 1.00 34.09 278 LEU A N 1
ATOM 2240 C CA . LEU A 1 278 ? -6.900 -24.683 -17.978 1.00 34.09 278 LEU A CA 1
ATOM 2241 C C . LEU A 1 278 ? -6.348 -26.119 -17.769 1.00 34.09 278 LEU A C 1
ATOM 2243 O O . LEU A 1 278 ? -6.302 -26.596 -16.640 1.00 34.09 278 LEU A O 1
ATOM 2247 N N . GLU A 1 279 ? -5.969 -26.831 -18.833 1.00 35.56 279 GLU A N 1
ATOM 2248 C CA . GLU A 1 279 ? -5.630 -28.265 -18.793 1.00 35.56 279 GLU A CA 1
ATOM 2249 C C . GLU A 1 279 ? -4.114 -28.549 -18.853 1.00 35.56 279 GLU A C 1
ATOM 2251 O O . GLU A 1 279 ? -3.674 -29.598 -18.386 1.00 35.56 279 GLU A O 1
ATOM 2256 N N . ASP A 1 280 ? -3.287 -27.596 -19.302 1.00 35.53 280 ASP A N 1
ATOM 2257 C CA . ASP A 1 280 ? -1.835 -27.801 -19.483 1.00 35.53 280 ASP A CA 1
ATOM 2258 C C . ASP A 1 280 ? -1.006 -27.802 -18.177 1.00 35.53 280 ASP A C 1
ATOM 2260 O O . ASP A 1 280 ? 0.195 -28.073 -18.197 1.00 35.53 280 ASP A O 1
ATOM 2264 N N . PHE A 1 281 ? -1.617 -27.537 -17.015 1.00 41.19 281 PHE A N 1
ATOM 2265 C CA . PHE A 1 281 ? -0.912 -27.487 -15.720 1.00 41.19 281 PHE A CA 1
ATOM 2266 C C . PHE A 1 281 ? -0.819 -28.828 -14.966 1.00 41.19 281 PHE A C 1
ATOM 2268 O O . PHE A 1 281 ? -0.222 -28.881 -13.892 1.00 41.19 281 PHE A O 1
ATOM 2275 N N . HIS A 1 282 ? -1.331 -29.928 -15.529 1.00 37.09 282 HIS A N 1
ATOM 2276 C CA . HIS A 1 282 ? -1.175 -31.284 -14.975 1.00 37.09 282 HIS A CA 1
ATOM 2277 C C . HIS A 1 282 ? -0.272 -32.188 -15.837 1.00 37.09 282 HIS A C 1
ATOM 2279 O O . HIS A 1 282 ? -0.609 -33.337 -16.121 1.00 37.09 282 HIS A O 1
ATOM 2285 N N . ALA A 1 283 ? 0.908 -31.685 -16.224 1.00 32.22 283 ALA A N 1
ATOM 2286 C CA . ALA A 1 283 ? 1.888 -32.452 -17.001 1.00 32.22 283 ALA A CA 1
ATOM 2287 C C . ALA A 1 283 ? 3.376 -32.178 -16.667 1.00 32.22 283 ALA A C 1
ATOM 2289 O O . ALA A 1 283 ? 4.206 -32.110 -17.568 1.00 32.22 283 ALA A O 1
ATOM 2290 N N . SER A 1 284 ? 3.747 -32.112 -15.382 1.00 31.47 284 SER A N 1
ATOM 2291 C CA . SER A 1 284 ? 5.009 -32.727 -14.921 1.00 31.47 284 SER A CA 1
ATOM 2292 C C . SER A 1 284 ? 4.982 -32.998 -13.419 1.00 31.47 284 SER A C 1
ATOM 2294 O O . SER A 1 284 ? 4.506 -32.170 -12.643 1.00 31.47 284 SER A O 1
ATOM 2296 N N . CYS A 1 285 ? 5.516 -34.158 -13.034 1.00 38.19 285 CYS A N 1
ATOM 2297 C CA . CYS A 1 285 ? 6.061 -34.384 -11.694 1.00 38.19 285 CYS A CA 1
ATOM 2298 C C . CYS A 1 285 ? 7.415 -33.672 -11.532 1.00 38.19 285 CYS A C 1
ATOM 2300 O O . CYS A 1 285 ? 7.999 -33.299 -12.579 1.00 38.19 285 CYS A O 1
#

Foldseek 3Di:
DDDDDDDDPDPLQVVVLCCQLVPPLDDPVLQVVVQVVCVVPVLLVLQLLLFQDPQLVVSLVLNVVVVVPPDDPCPDRSRVVSCVVLVVDSCNSVSNLLSCVLSVVLVSCVVSVDDPVSSCVNNVDPALLPHPPTQSVSSLQSVVQVQQDPVLVVLLQVLVVVVVDHPPPPDRSSSVVSVCCVVQLAPRPLDPDDDDDDDDPDDPHHLVSSLVSRCPGPPCVVSSVSSVVSVVVSVVVVVVVVPDDPDDDDDDDDDDDDDDDDDDDDDDDDDDPDDDDPPVPPPDD